Protein AF-A0A1I5LDG3-F1 (afdb_monomer)

pLDDT: mean 76.16, std 20.35, range [31.56, 95.69]

Foldseek 3Di:
DDPPPPPPLDALVNQDLQVLLQDDQVSVQVNQQVLQVPPVCLVCVVVSVVSNVSFKDKDWDPDDDPVVCVVLVVVVWDWDWGDSHPPDITIMTMHTDDLQELVNQDLSCLQSDFLVSVLNRCVNYDLPDDVPDDPVSVVSNVSFKDKDKDKAFPVVCPPPVDPNVVLVVVVWDWHWRDDDRITMIITIHTDPPPPPPPPPPPPPPPDDDPDDDDDDDDDPDPPPPPDDDPVPDDPVPPDPDDDDDDDPDDDPDDDDDDDDDD

Structure (mmCIF, N/CA/C/O backbone):
data_AF-A0A1I5LDG3-F1
#
_entry.id   AF-A0A1I5LDG3-F1
#
loop_
_atom_site.group_PDB
_atom_site.id
_atom_site.type_symbol
_atom_site.label_atom_id
_atom_site.label_alt_id
_atom_site.label_comp_id
_atom_site.label_asym_id
_atom_site.label_entity_id
_atom_site.label_seq_id
_atom_site.pdbx_PDB_ins_code
_atom_site.Cartn_x
_atom_site.Cartn_y
_atom_site.Cartn_z
_atom_site.occupancy
_atom_site.B_iso_or_equiv
_atom_site.auth_seq_id
_atom_site.auth_comp_id
_atom_site.auth_asym_id
_atom_site.auth_atom_id
_atom_site.pdbx_PDB_model_num
ATOM 1 N N . MET A 1 1 ? 8.823 -29.085 -1.530 1.00 31.95 1 MET A N 1
ATOM 2 C CA . MET A 1 1 ? 7.943 -29.051 -0.342 1.00 31.95 1 MET A CA 1
ATOM 3 C C . MET A 1 1 ? 7.498 -27.613 -0.172 1.00 31.95 1 MET A C 1
ATOM 5 O O . MET A 1 1 ? 8.355 -26.745 -0.169 1.00 31.95 1 MET A O 1
ATOM 9 N N . LYS A 1 2 ? 6.189 -27.343 -0.188 1.00 33.53 2 LYS A N 1
ATOM 10 C CA . LYS A 1 2 ? 5.671 -25.989 0.036 1.00 33.53 2 LYS A CA 1
ATOM 11 C C . LYS A 1 2 ? 5.801 -25.708 1.528 1.00 33.53 2 LYS A C 1
ATOM 13 O O . LYS A 1 2 ? 5.098 -26.346 2.306 1.00 33.53 2 LYS A O 1
ATOM 18 N N . GLU A 1 3 ? 6.707 -24.814 1.908 1.00 31.56 3 GLU A N 1
ATOM 19 C CA . GLU A 1 3 ? 6.667 -24.187 3.225 1.00 31.56 3 GLU A CA 1
ATOM 20 C C . GLU A 1 3 ? 5.323 -23.475 3.340 1.00 31.56 3 GLU A C 1
ATOM 22 O O . GLU A 1 3 ? 5.063 -22.448 2.716 1.00 31.56 3 GLU A O 1
ATOM 27 N N . SER A 1 4 ? 4.416 -24.092 4.087 1.00 34.41 4 SER A N 1
ATOM 28 C CA . SER A 1 4 ? 3.285 -23.400 4.666 1.00 34.41 4 SER A CA 1
ATOM 29 C C . SER A 1 4 ? 3.868 -22.377 5.628 1.00 34.41 4 SER A C 1
ATOM 31 O O . SER A 1 4 ? 4.261 -22.736 6.739 1.00 34.41 4 SER A O 1
ATOM 33 N N . THR A 1 5 ? 3.960 -21.124 5.190 1.00 34.47 5 THR A N 1
ATOM 34 C CA . THR A 1 5 ? 4.153 -19.974 6.066 1.00 34.47 5 THR A CA 1
ATOM 35 C C . THR A 1 5 ? 3.122 -20.085 7.178 1.00 34.47 5 THR A C 1
ATOM 37 O O . THR A 1 5 ? 1.920 -19.908 6.970 1.00 34.47 5 THR A O 1
ATOM 40 N N . ALA A 1 6 ? 3.592 -20.496 8.356 1.00 33.19 6 ALA A N 1
ATOM 41 C CA . ALA A 1 6 ? 2.789 -20.539 9.555 1.00 33.19 6 ALA A CA 1
ATOM 42 C C . ALA A 1 6 ? 2.221 -19.135 9.731 1.00 33.19 6 ALA A C 1
ATOM 44 O O . ALA A 1 6 ? 2.971 -18.174 9.903 1.00 33.19 6 ALA A O 1
ATOM 45 N N . LYS A 1 7 ? 0.897 -19.020 9.612 1.00 39.66 7 LYS A N 1
ATOM 46 C CA . LYS A 1 7 ? 0.145 -17.820 9.958 1.00 39.66 7 LYS A CA 1
ATOM 47 C C . LYS A 1 7 ? 0.447 -17.563 11.433 1.00 39.66 7 LYS A C 1
ATOM 49 O O . LYS A 1 7 ? -0.197 -18.146 12.302 1.00 39.66 7 LYS A O 1
ATOM 54 N N . GLN A 1 8 ? 1.490 -16.777 11.701 1.00 42.88 8 GLN A N 1
ATOM 55 C CA . GLN A 1 8 ? 1.763 -16.205 13.008 1.00 42.88 8 GLN A CA 1
ATOM 56 C C . GLN A 1 8 ? 0.432 -15.619 13.458 1.00 42.88 8 GLN A C 1
ATOM 58 O O . GLN A 1 8 ? -0.132 -14.763 12.778 1.00 42.88 8 GLN A O 1
ATOM 63 N N . THR A 1 9 ? -0.140 -16.163 14.524 1.00 43.69 9 THR A N 1
ATOM 64 C CA . THR A 1 9 ? -1.328 -15.601 15.154 1.00 43.69 9 THR A CA 1
ATOM 65 C C . THR A 1 9 ? -0.941 -14.216 15.648 1.00 43.69 9 THR A C 1
ATOM 67 O O . THR A 1 9 ? -0.376 -14.078 16.730 1.00 43.69 9 THR A O 1
ATOM 70 N N . SER A 1 10 ? -1.156 -13.204 14.806 1.00 59.53 10 SER A N 1
ATOM 71 C CA . SER A 1 10 ? -0.820 -11.816 15.084 1.00 59.53 10 SER A CA 1
ATOM 72 C C . SER A 1 10 ? -1.576 -11.392 16.338 1.00 59.53 10 SER A C 1
ATOM 74 O O . SER A 1 10 ? -2.801 -11.316 16.336 1.00 59.53 10 SER A O 1
ATOM 76 N N . SER A 1 11 ? -0.862 -11.171 17.437 1.00 73.75 11 SER A N 1
ATOM 77 C CA . SER A 1 11 ? -1.407 -10.514 18.622 1.00 73.75 11 SER A CA 1
ATOM 78 C C . SER A 1 11 ? -1.340 -9.000 18.418 1.00 73.75 11 SER A C 1
ATOM 80 O O . SER A 1 11 ? -0.481 -8.512 17.681 1.00 73.75 11 SER A O 1
ATOM 82 N N . LEU A 1 12 ? -2.224 -8.231 19.068 1.00 79.62 12 LEU A N 1
ATOM 83 C CA . LEU A 1 12 ? -2.138 -6.762 19.022 1.00 79.62 12 LEU A CA 1
ATOM 84 C C . LEU A 1 12 ? -0.783 -6.257 19.523 1.00 79.62 12 LEU A C 1
ATOM 86 O O . LEU A 1 12 ? -0.260 -5.295 18.978 1.00 79.62 12 LEU A O 1
ATOM 90 N N . LYS A 1 13 ? -0.181 -6.961 20.488 1.00 80.69 13 LYS A N 1
ATOM 91 C CA . LYS A 1 13 ? 1.119 -6.612 21.072 1.00 80.69 13 LYS A CA 1
ATOM 92 C C . LYS A 1 13 ? 2.256 -6.561 20.049 1.00 80.69 13 LYS A C 1
ATOM 94 O O . LYS A 1 13 ? 3.141 -5.727 20.175 1.00 80.69 13 LYS A O 1
ATOM 99 N N . ASN A 1 14 ? 2.200 -7.398 19.013 1.00 82.75 14 ASN A N 1
ATOM 100 C CA . ASN A 1 14 ? 3.222 -7.456 17.965 1.00 82.75 14 ASN A CA 1
ATOM 101 C C . ASN A 1 14 ? 2.866 -6.610 16.731 1.00 82.75 14 ASN A C 1
ATOM 103 O O . ASN A 1 14 ? 3.553 -6.682 15.709 1.00 82.75 14 ASN A O 1
ATOM 107 N N . LEU A 1 15 ? 1.776 -5.839 16.787 1.00 86.94 15 LEU A N 1
ATOM 108 C CA . LEU A 1 15 ? 1.322 -5.046 15.657 1.00 86.94 15 LEU A CA 1
ATOM 109 C C . LEU A 1 15 ? 2.232 -3.831 15.454 1.00 86.94 15 LEU A C 1
ATOM 111 O O . LEU A 1 15 ? 2.393 -3.000 16.342 1.00 86.94 15 LEU A O 1
ATOM 115 N N . THR A 1 16 ? 2.791 -3.704 14.254 1.00 88.69 16 THR A N 1
ATOM 116 C CA . THR A 1 16 ? 3.596 -2.546 13.845 1.00 88.69 16 THR A CA 1
ATOM 117 C C . THR A 1 16 ? 2.914 -1.797 12.706 1.00 88.69 16 THR A C 1
ATOM 119 O O . THR A 1 16 ? 2.064 -2.354 12.007 1.00 88.69 16 THR A O 1
ATOM 122 N N . LYS A 1 17 ? 3.311 -0.538 12.477 1.00 87.50 17 LYS A N 1
ATOM 123 C CA . LYS A 1 17 ? 2.773 0.284 11.379 1.00 87.50 17 LYS A CA 1
ATOM 124 C C . LYS A 1 17 ? 3.029 -0.289 9.980 1.00 87.50 17 LYS A C 1
ATOM 126 O O . LYS A 1 17 ? 2.264 0.004 9.074 1.00 87.50 17 LYS A O 1
ATOM 131 N N . SER A 1 18 ? 4.069 -1.111 9.822 1.00 87.81 18 SER A N 1
ATOM 132 C CA . SER A 1 18 ? 4.328 -1.869 8.590 1.00 87.81 18 SER A CA 1
ATOM 133 C C . SER A 1 18 ? 3.478 -3.143 8.567 1.00 87.81 18 SER A C 1
ATOM 135 O O . SER A 1 18 ? 2.645 -3.324 7.689 1.00 87.81 18 SER A O 1
ATOM 137 N N . GLY A 1 19 ? 3.581 -3.980 9.608 1.00 87.75 19 GLY A N 1
ATOM 138 C CA . GLY A 1 19 ? 2.930 -5.296 9.641 1.00 87.75 19 GLY A CA 1
ATOM 139 C C . GLY A 1 19 ? 1.399 -5.259 9.588 1.00 87.75 19 GLY A C 1
ATOM 140 O O . GLY A 1 19 ? 0.774 -6.223 9.156 1.00 87.75 19 GLY A O 1
ATOM 141 N N . VAL A 1 20 ? 0.771 -4.144 9.969 1.00 91.56 20 VAL A N 1
ATOM 142 C CA . VAL A 1 20 ? -0.678 -3.948 9.811 1.00 91.56 20 VAL A CA 1
ATOM 143 C C . VAL A 1 20 ? -1.129 -4.038 8.345 1.00 91.56 20 VAL A C 1
ATOM 145 O O . VAL A 1 20 ? -2.251 -4.472 8.078 1.00 91.56 20 VAL A O 1
ATOM 148 N N . TRP A 1 21 ? -0.263 -3.707 7.381 1.00 91.62 21 TRP A N 1
ATOM 149 C CA . TRP A 1 21 ? -0.575 -3.787 5.954 1.00 91.62 21 TRP A CA 1
ATOM 150 C C . TRP A 1 21 ? -0.667 -5.223 5.425 1.00 91.62 21 TRP A C 1
ATOM 152 O O . TRP A 1 21 ? -1.268 -5.410 4.371 1.00 91.62 21 TRP A O 1
ATOM 162 N N . ASP A 1 22 ? -0.211 -6.242 6.158 1.00 89.31 22 ASP A N 1
ATOM 163 C CA . ASP A 1 22 ? -0.401 -7.660 5.792 1.00 89.31 22 ASP A CA 1
ATOM 164 C C . ASP A 1 22 ? -1.688 -8.269 6.360 1.00 89.31 22 ASP A C 1
ATOM 166 O O . ASP A 1 22 ? -2.110 -9.362 5.973 1.00 89.31 22 ASP A O 1
ATOM 170 N N . ILE A 1 23 ? -2.348 -7.559 7.272 1.00 91.56 23 ILE A N 1
ATOM 171 C CA . ILE A 1 23 ? -3.517 -8.066 7.986 1.00 91.56 23 ILE A CA 1
ATOM 172 C C . ILE A 1 23 ? -4.774 -7.926 7.115 1.00 91.56 23 ILE A C 1
ATOM 174 O O . ILE A 1 23 ? -4.861 -7.091 6.203 1.00 91.56 23 ILE A O 1
ATOM 178 N N . GLN A 1 24 ? -5.758 -8.787 7.383 1.00 90.94 24 GLN A N 1
ATOM 179 C CA . GLN A 1 24 ? -7.098 -8.736 6.797 1.00 90.94 24 GLN A CA 1
ATOM 180 C C . GLN A 1 24 ? -8.116 -8.175 7.796 1.00 90.94 24 GLN A C 1
ATOM 182 O O . GLN A 1 24 ? -7.978 -8.345 9.006 1.00 90.94 24 GLN A O 1
ATOM 187 N N . GLU A 1 25 ? -9.208 -7.591 7.300 1.00 89.75 25 GLU A N 1
ATOM 188 C CA . GLU A 1 25 ? -10.258 -6.978 8.126 1.00 89.75 25 GLU A CA 1
ATOM 189 C C . GLU A 1 25 ? -10.812 -7.945 9.181 1.00 89.75 25 GLU A C 1
ATOM 191 O O . GLU A 1 25 ? -11.015 -7.573 10.333 1.00 89.75 25 GLU A O 1
ATOM 196 N N . ASN A 1 26 ? -11.012 -9.212 8.808 1.00 90.19 26 ASN A N 1
ATOM 197 C CA . ASN A 1 26 ? -11.518 -10.243 9.718 1.00 90.19 26 ASN A CA 1
ATOM 198 C C . ASN A 1 26 ? -10.558 -10.536 10.880 1.00 90.19 26 ASN A C 1
ATOM 200 O O . ASN A 1 26 ? -11.006 -10.845 11.985 1.00 90.19 26 ASN A O 1
ATOM 204 N N . ASP A 1 27 ? -9.251 -10.458 10.632 1.00 89.69 27 ASP A N 1
ATOM 205 C CA . ASP A 1 27 ? -8.240 -10.729 11.648 1.00 89.69 27 ASP A CA 1
ATOM 206 C C . ASP A 1 27 ? -8.145 -9.561 12.640 1.00 89.69 27 ASP A C 1
ATOM 208 O O . ASP A 1 27 ? -8.001 -9.811 13.832 1.00 89.69 27 ASP A O 1
ATOM 212 N N . ILE A 1 28 ? -8.410 -8.317 12.216 1.00 90.25 28 ILE A N 1
ATOM 213 C CA . ILE A 1 28 ? -8.529 -7.160 13.126 1.00 90.25 28 ILE A CA 1
ATOM 214 C C . ILE A 1 28 ? -9.631 -7.377 14.168 1.00 90.25 28 ILE A C 1
ATOM 216 O O . ILE A 1 28 ? -9.398 -7.176 15.360 1.00 90.25 28 ILE A O 1
ATOM 220 N N . PHE A 1 29 ? -10.817 -7.836 13.753 1.00 89.94 29 PHE A N 1
ATOM 221 C CA . PHE A 1 29 ? -11.905 -8.124 14.698 1.00 89.94 29 PHE A CA 1
ATOM 222 C C . PHE A 1 29 ? -11.508 -9.198 15.716 1.00 89.94 29 PHE A C 1
ATOM 224 O O . PHE A 1 29 ? -11.837 -9.087 16.897 1.00 89.94 29 PHE A O 1
ATOM 231 N N . ARG A 1 30 ? -10.790 -10.241 15.281 1.00 88.69 30 ARG A N 1
ATOM 232 C CA . ARG A 1 30 ? -10.293 -11.293 16.182 1.00 88.69 30 ARG A CA 1
ATOM 233 C C . ARG A 1 30 ? -9.256 -10.745 17.153 1.00 88.69 30 ARG A C 1
ATOM 235 O O . ARG A 1 30 ? -9.357 -11.007 18.347 1.00 88.69 30 ARG A O 1
ATOM 242 N N . MET A 1 31 ? -8.308 -9.963 16.647 1.00 88.50 31 MET A N 1
ATOM 243 C CA . MET A 1 31 ? -7.233 -9.350 17.420 1.00 88.50 31 MET A CA 1
ATOM 244 C C . MET A 1 31 ? -7.785 -8.438 18.515 1.00 88.50 31 MET A C 1
ATOM 246 O O . MET A 1 31 ? -7.453 -8.637 19.681 1.00 88.50 31 MET A O 1
ATOM 250 N N . LEU A 1 32 ? -8.701 -7.527 18.177 1.00 86.94 32 LEU A N 1
ATOM 251 C CA . LEU A 1 32 ? -9.345 -6.627 19.142 1.00 86.94 32 LEU A CA 1
ATOM 252 C C . LEU A 1 32 ? -10.154 -7.386 20.199 1.00 86.94 32 LEU A C 1
ATOM 254 O O . LEU A 1 32 ? -9.979 -7.146 21.389 1.00 86.94 32 LEU A O 1
ATOM 258 N N . ASN A 1 33 ? -10.957 -8.372 19.791 1.00 85.62 33 ASN A N 1
ATOM 259 C CA . ASN A 1 33 ? -11.745 -9.178 20.731 1.00 85.62 33 ASN A CA 1
ATOM 260 C C . ASN A 1 33 ? -10.887 -10.091 21.624 1.00 85.62 33 ASN A C 1
ATOM 262 O O . ASN A 1 33 ? -11.292 -10.431 22.733 1.00 85.62 33 ASN A O 1
ATOM 266 N N . SER A 1 34 ? -9.718 -10.528 21.150 1.00 84.19 34 SER A N 1
ATOM 267 C CA . SER A 1 34 ? -8.763 -11.271 21.981 1.00 84.19 34 SER A CA 1
ATOM 268 C C . SER A 1 34 ? -8.014 -10.354 22.948 1.00 84.19 34 SER A C 1
ATOM 270 O O . SER A 1 34 ? -7.842 -10.708 24.112 1.00 84.19 34 SER A O 1
ATOM 272 N N . GLY A 1 35 ? -7.637 -9.157 22.488 1.00 81.12 35 GLY A N 1
ATOM 273 C CA . GLY A 1 35 ? -6.936 -8.151 23.278 1.00 81.12 35 GLY A CA 1
ATOM 274 C C . GLY A 1 35 ? -7.784 -7.564 24.395 1.00 81.12 35 GLY A C 1
ATOM 275 O O . GLY A 1 35 ? -7.255 -7.245 25.449 1.00 81.12 35 GLY A O 1
ATOM 276 N N . SER A 1 36 ? -9.108 -7.519 24.234 1.00 77.75 36 SER A N 1
ATOM 277 C CA . SER A 1 36 ? -10.024 -7.023 25.268 1.00 77.75 36 SER A CA 1
ATOM 278 C C . SER A 1 36 ? -10.040 -7.862 26.555 1.00 77.75 36 SER A C 1
ATOM 280 O O . SER A 1 36 ? -10.748 -7.514 27.494 1.00 77.75 36 SER A O 1
ATOM 282 N N . LYS A 1 37 ? -9.339 -9.000 26.607 1.00 80.50 37 LYS A N 1
ATOM 283 C CA . LYS A 1 37 ? -9.171 -9.823 27.818 1.00 80.50 37 LYS A CA 1
ATOM 284 C C . LYS A 1 37 ? -7.841 -9.572 28.532 1.00 80.50 37 LYS A C 1
ATOM 286 O O . LYS A 1 37 ? -7.663 -10.048 29.646 1.00 80.50 37 LYS A O 1
ATOM 291 N N . ASP A 1 38 ? -6.925 -8.851 27.895 1.00 82.12 38 ASP A N 1
ATOM 292 C CA . ASP A 1 38 ? -5.575 -8.584 28.380 1.00 82.12 38 ASP A CA 1
ATOM 293 C C . ASP A 1 38 ? -5.495 -7.144 28.906 1.00 82.12 38 ASP A C 1
ATOM 295 O O . ASP A 1 38 ? -5.794 -6.196 28.180 1.00 82.12 38 ASP A O 1
ATOM 299 N N . ALA A 1 39 ? -5.124 -6.976 30.178 1.00 81.62 39 ALA A N 1
ATOM 300 C CA . ALA A 1 39 ? -5.089 -5.668 30.833 1.00 81.62 39 ALA A CA 1
ATOM 301 C C . ALA A 1 39 ? -4.096 -4.699 30.165 1.00 81.62 39 ALA A C 1
ATOM 303 O O . ALA A 1 39 ? -4.427 -3.538 29.945 1.00 81.62 39 ALA A O 1
ATOM 304 N N . GLU A 1 40 ? -2.931 -5.192 29.736 1.00 81.50 40 GLU A N 1
ATOM 305 C CA . GLU A 1 40 ? -1.899 -4.372 29.090 1.00 81.50 40 GLU A CA 1
ATOM 306 C C . GLU A 1 40 ? -2.366 -3.847 27.723 1.00 81.50 40 GLU A C 1
ATOM 308 O O . GLU A 1 40 ? -2.050 -2.727 27.312 1.00 81.50 40 GLU A O 1
ATOM 313 N N . VAL A 1 41 ? -3.156 -4.656 27.010 1.00 81.44 41 VAL A N 1
ATOM 314 C CA . VAL A 1 41 ? -3.732 -4.266 25.719 1.00 81.44 41 VAL A CA 1
ATOM 315 C C . VAL A 1 41 ? -4.866 -3.263 25.902 1.00 81.44 41 VAL A C 1
ATOM 317 O O . VAL A 1 41 ? -4.985 -2.355 25.081 1.00 81.44 41 VAL A O 1
ATOM 320 N N . LYS A 1 42 ? -5.679 -3.394 26.960 1.00 81.06 42 LYS A N 1
ATOM 321 C CA . LYS A 1 42 ? -6.737 -2.423 27.289 1.00 81.06 42 LYS A CA 1
ATOM 322 C C . LYS A 1 42 ? -6.153 -1.035 27.547 1.00 81.06 42 LYS A C 1
ATOM 324 O O . LYS A 1 42 ? -6.606 -0.069 26.933 1.00 81.06 42 LYS A O 1
ATOM 329 N N . ASP A 1 43 ? -5.108 -0.952 28.368 1.00 83.38 43 ASP A N 1
ATOM 330 C CA . ASP A 1 43 ? -4.466 0.322 28.717 1.00 83.38 43 ASP A CA 1
ATOM 331 C C . ASP A 1 43 ? -3.867 1.021 27.483 1.00 83.38 43 ASP A C 1
ATOM 333 O O . ASP A 1 43 ? -3.922 2.245 27.356 1.00 83.38 43 ASP A O 1
ATOM 337 N N . ASN A 1 44 ? -3.388 0.237 26.509 1.00 86.31 44 ASN A N 1
ATOM 338 C CA . ASN A 1 44 ? -2.784 0.724 25.266 1.00 86.31 44 ASN A CA 1
ATOM 339 C C . ASN A 1 44 ? -3.709 0.647 24.038 1.00 86.31 44 ASN A C 1
ATOM 341 O O . ASN A 1 44 ? -3.260 0.824 22.902 1.00 86.31 44 ASN A O 1
ATOM 345 N N . LEU A 1 45 ? -5.012 0.418 24.222 1.00 84.31 45 LEU A N 1
ATOM 346 C CA . LEU A 1 45 ? -5.929 0.134 23.114 1.00 84.31 45 LEU A CA 1
ATOM 347 C C . LEU A 1 45 ? -5.967 1.263 22.079 1.00 84.31 45 LEU A C 1
ATOM 349 O O . LEU A 1 45 ? -6.007 1.004 20.878 1.00 84.31 45 LEU A O 1
ATOM 353 N N . ARG A 1 46 ? -5.898 2.521 22.533 1.00 86.31 46 ARG A N 1
ATOM 354 C CA . ARG A 1 46 ? -5.858 3.695 21.644 1.00 86.31 46 ARG A CA 1
ATOM 355 C C . ARG A 1 46 ? -4.667 3.644 20.691 1.00 86.31 46 ARG A C 1
ATOM 357 O O . ARG A 1 46 ? -4.853 3.843 19.497 1.00 86.31 46 ARG A O 1
ATOM 364 N N . HIS A 1 47 ? -3.488 3.297 21.203 1.00 89.62 47 HIS A N 1
ATOM 365 C CA . HIS A 1 47 ? -2.271 3.184 20.407 1.00 89.62 47 HIS A CA 1
ATOM 366 C C . HIS A 1 47 ? -2.406 2.111 19.319 1.00 89.62 47 HIS A C 1
ATOM 368 O O . HIS A 1 47 ? -2.128 2.371 18.148 1.00 89.62 47 HIS A O 1
ATOM 374 N N . TYR A 1 48 ? -2.907 0.925 19.674 1.00 89.38 48 TYR A N 1
ATOM 375 C CA . TYR A 1 48 ? -3.120 -0.143 18.696 1.00 89.38 48 TYR A CA 1
ATOM 376 C C . TYR A 1 48 ? -4.175 0.222 17.653 1.00 89.38 48 TYR A C 1
ATOM 378 O O . TYR A 1 48 ? -3.997 -0.069 16.471 1.00 89.38 48 TYR A O 1
ATOM 386 N N . VAL A 1 49 ? -5.256 0.895 18.055 1.00 89.88 49 VAL A N 1
ATOM 387 C CA . VAL A 1 49 ? -6.270 1.389 17.115 1.00 89.88 49 VAL A CA 1
ATOM 388 C C . VAL A 1 49 ? -5.673 2.439 16.174 1.00 89.88 49 VAL A C 1
ATOM 390 O O . VAL A 1 49 ? -5.993 2.423 14.988 1.00 89.88 49 VAL A O 1
ATOM 393 N N . ASP A 1 50 ? -4.779 3.306 16.645 1.00 91.12 50 ASP A N 1
ATOM 394 C CA . ASP A 1 50 ? -4.098 4.287 15.795 1.00 91.12 50 ASP A CA 1
ATOM 395 C C . ASP A 1 50 ? -3.147 3.630 14.788 1.00 91.12 50 ASP A C 1
ATOM 397 O O . ASP A 1 50 ? -3.101 4.050 13.630 1.00 91.12 50 ASP A O 1
ATOM 401 N N . ILE A 1 51 ? -2.467 2.545 15.174 1.00 91.62 51 ILE A N 1
ATOM 402 C CA . ILE A 1 51 ? -1.714 1.714 14.225 1.00 91.62 51 ILE A CA 1
ATOM 403 C C . ILE A 1 51 ? -2.661 1.097 13.191 1.00 91.62 51 ILE A C 1
ATOM 405 O O . ILE A 1 51 ? -2.388 1.164 11.998 1.00 91.62 51 ILE A O 1
ATOM 409 N N . ILE A 1 52 ? -3.806 0.549 13.608 1.00 92.06 52 ILE A N 1
ATOM 410 C CA . ILE A 1 52 ? -4.796 -0.002 12.670 1.00 92.06 52 ILE A CA 1
ATOM 411 C C . ILE A 1 52 ? -5.294 1.081 11.701 1.00 92.06 52 ILE A C 1
ATOM 413 O O . ILE A 1 52 ? -5.437 0.822 10.506 1.00 92.06 52 ILE A O 1
ATOM 417 N N . ARG A 1 53 ? -5.497 2.313 12.178 1.00 92.88 53 ARG A N 1
ATOM 418 C CA . ARG A 1 53 ? -5.940 3.451 11.358 1.00 92.88 53 ARG A CA 1
ATOM 419 C C . ARG A 1 53 ? -4.936 3.883 10.287 1.00 92.88 53 ARG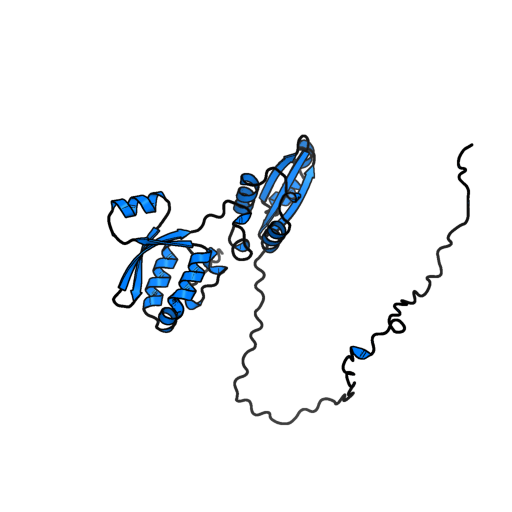 A C 1
ATOM 421 O O . ARG A 1 53 ? -5.348 4.579 9.357 1.00 92.88 53 ARG A O 1
ATOM 428 N 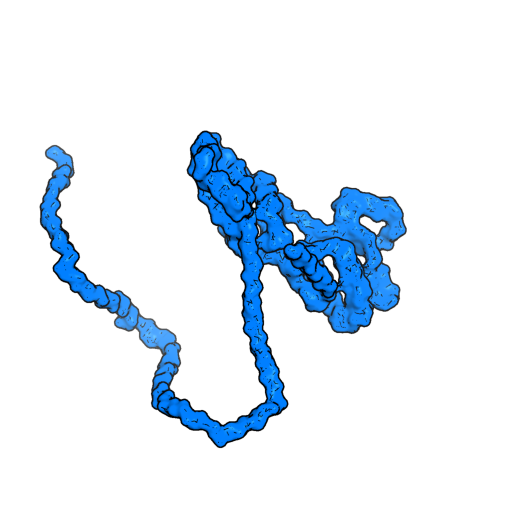N . SER A 1 54 ? -3.660 3.494 10.370 1.00 91.56 54 SER A N 1
ATOM 429 C CA . SER A 1 54 ? -2.697 3.804 9.304 1.00 91.56 54 SER A CA 1
ATOM 430 C C . SER A 1 54 ? -3.049 3.069 8.003 1.00 91.56 54 SER A C 1
ATOM 432 O O . SER A 1 54 ? -3.016 3.677 6.932 1.00 91.56 54 SER A O 1
ATOM 434 N N . ALA A 1 55 ? -3.494 1.811 8.105 1.00 92.81 55 ALA A N 1
ATOM 435 C CA . ALA A 1 55 ? -3.834 0.951 6.968 1.00 92.81 55 ALA A CA 1
ATOM 436 C C . ALA A 1 55 ? -5.341 0.726 6.762 1.00 92.81 55 ALA A C 1
ATOM 438 O O . ALA A 1 55 ? -5.755 0.299 5.683 1.00 92.81 55 ALA A O 1
ATOM 439 N N . PHE A 1 56 ? -6.184 1.013 7.757 1.00 94.69 56 PHE A N 1
ATOM 440 C CA . PHE A 1 56 ? -7.624 0.754 7.706 1.00 94.69 56 PHE A CA 1
ATOM 441 C C . PHE A 1 56 ? -8.450 2.001 8.012 1.00 94.69 56 PHE A C 1
ATOM 443 O O . PHE A 1 56 ? -8.097 2.848 8.830 1.00 94.69 56 PHE A O 1
ATOM 450 N N . THR A 1 57 ? -9.604 2.098 7.366 1.00 94.06 57 THR A N 1
ATOM 451 C CA . THR A 1 57 ? -10.669 3.021 7.749 1.00 94.06 57 THR A CA 1
ATOM 452 C C . THR A 1 57 ? -11.585 2.304 8.733 1.00 94.06 57 THR A C 1
ATOM 454 O O . THR A 1 57 ? -12.077 1.216 8.432 1.00 94.06 57 THR A O 1
ATOM 457 N N . ILE A 1 58 ? -11.792 2.911 9.902 1.00 93.62 58 ILE A N 1
ATOM 458 C CA . ILE A 1 58 ? -12.658 2.399 10.968 1.00 93.62 58 ILE A CA 1
ATOM 459 C C . ILE A 1 58 ? -13.786 3.404 11.181 1.00 93.62 58 ILE A C 1
ATOM 461 O O . ILE A 1 58 ? -13.519 4.577 11.443 1.00 93.62 58 ILE A O 1
ATOM 465 N N . GLU A 1 59 ? -15.026 2.936 11.105 1.00 91.50 59 GLU A N 1
ATOM 466 C CA . GLU A 1 59 ? -16.225 3.718 11.403 1.00 91.50 59 GLU A CA 1
ATOM 467 C C . GLU A 1 59 ? -17.070 3.018 12.466 1.00 91.50 59 GLU A C 1
ATOM 469 O O . GLU A 1 59 ? -17.307 1.813 12.400 1.00 91.50 59 GLU A O 1
ATOM 474 N N . GLU A 1 60 ? -17.538 3.781 13.450 1.00 90.62 60 GLU A N 1
ATOM 475 C CA . GLU A 1 60 ? -18.435 3.285 14.489 1.00 90.62 60 GLU A CA 1
ATOM 476 C C . GLU A 1 60 ? -19.897 3.429 14.057 1.00 90.62 60 GLU A C 1
ATOM 478 O O . GLU A 1 60 ? -20.356 4.513 13.690 1.00 90.62 60 GLU A O 1
ATOM 483 N N . LEU A 1 61 ? -20.643 2.327 14.123 1.00 88.69 61 LEU A N 1
ATOM 484 C CA . LEU A 1 61 ? -22.057 2.272 13.787 1.00 88.69 61 LEU A CA 1
ATOM 485 C C . LEU A 1 61 ? -22.900 2.353 15.059 1.00 88.69 61 LEU A C 1
ATOM 487 O O . LEU A 1 61 ? -22.794 1.509 15.946 1.00 88.69 61 LEU A O 1
ATOM 491 N N . LYS A 1 62 ? -23.787 3.349 15.113 1.00 85.50 62 LYS A N 1
ATOM 492 C CA . LYS A 1 62 ? -24.711 3.553 16.241 1.00 85.50 62 LYS A CA 1
ATOM 493 C C . LYS A 1 62 ? -25.890 2.580 16.239 1.00 85.50 62 LYS A C 1
ATOM 495 O O . LYS A 1 62 ? -26.446 2.290 17.291 1.00 85.50 62 LYS A O 1
ATOM 500 N N . GLU A 1 63 ? -26.276 2.092 15.061 1.00 84.69 63 GLU A N 1
ATOM 501 C CA . GLU A 1 63 ? -27.432 1.219 14.877 1.00 84.69 63 GLU A CA 1
ATOM 502 C C . GLU A 1 63 ? -27.052 -0.047 14.118 1.00 84.69 63 GLU A C 1
ATOM 504 O O . GLU A 1 63 ? -26.440 -0.002 13.047 1.00 84.69 63 GLU A O 1
ATOM 509 N N . ASP A 1 64 ? -27.483 -1.185 14.654 1.00 85.69 64 ASP A N 1
ATOM 510 C CA . ASP A 1 64 ? -27.326 -2.482 14.016 1.00 85.69 64 ASP A CA 1
ATOM 511 C C . ASP A 1 64 ? -28.569 -2.842 13.189 1.00 85.69 64 ASP A C 1
ATOM 513 O O . ASP A 1 64 ? -29.398 -3.656 13.599 1.00 85.69 64 ASP A O 1
ATOM 517 N N . THR A 1 65 ? -28.733 -2.207 12.023 1.00 89.12 65 THR A N 1
ATOM 518 C CA . THR A 1 65 ? -29.810 -2.565 11.088 1.00 89.12 65 THR A CA 1
ATOM 519 C C . THR A 1 65 ? -29.274 -3.283 9.845 1.00 89.12 65 THR A C 1
ATOM 521 O O . THR A 1 65 ? -28.222 -2.916 9.306 1.00 89.12 65 THR A O 1
ATOM 524 N N . PRO A 1 66 ? -30.014 -4.270 9.295 1.00 87.94 66 PRO A N 1
ATOM 525 C CA . PRO A 1 66 ? -29.613 -4.959 8.066 1.00 87.94 66 PRO A CA 1
ATOM 526 C C . PRO A 1 66 ? -29.427 -4.022 6.865 1.00 87.94 66 PRO A C 1
ATOM 528 O O . PRO A 1 66 ? -28.645 -4.322 5.965 1.00 87.94 66 PRO A O 1
ATOM 531 N N . ALA A 1 67 ? -30.144 -2.894 6.831 1.00 89.06 67 ALA A N 1
ATOM 532 C CA . ALA A 1 67 ? -30.015 -1.890 5.779 1.00 89.06 67 ALA A CA 1
ATOM 533 C C . ALA A 1 67 ? -28.657 -1.172 5.841 1.00 89.06 67 ALA A C 1
ATOM 535 O O . ALA A 1 67 ? -27.976 -1.078 4.818 1.00 89.06 67 ALA A O 1
ATOM 536 N N . ILE A 1 68 ? -28.237 -0.739 7.037 1.00 88.69 68 ILE A N 1
ATOM 537 C CA . ILE A 1 68 ? -26.934 -0.095 7.256 1.00 88.69 68 ILE A CA 1
ATOM 538 C C . ILE A 1 68 ? -25.810 -1.082 6.941 1.00 88.69 68 ILE A C 1
ATOM 540 O O . ILE A 1 68 ? -24.933 -0.761 6.139 1.00 88.69 68 ILE A O 1
ATOM 544 N N . ARG A 1 69 ? -2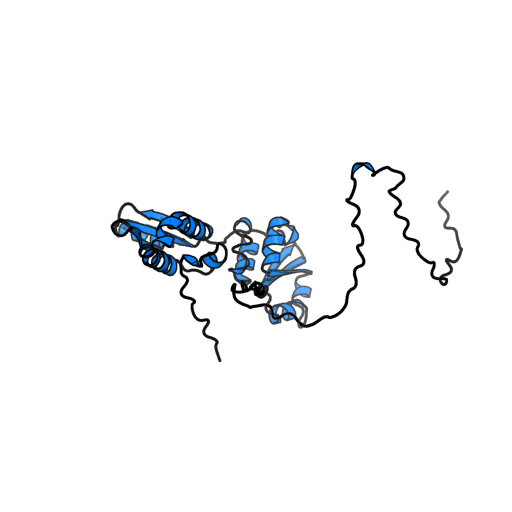5.880 -2.316 7.464 1.00 89.25 69 ARG A N 1
ATOM 545 C CA . ARG A 1 69 ? -24.885 -3.362 7.164 1.00 89.25 69 ARG A CA 1
ATOM 546 C C . ARG A 1 69 ? -24.701 -3.570 5.664 1.00 89.25 69 ARG A C 1
ATOM 548 O O . ARG A 1 69 ? -23.581 -3.486 5.172 1.00 89.25 69 ARG A O 1
ATOM 555 N N . LYS A 1 70 ? -25.799 -3.744 4.919 1.00 91.19 70 LYS A N 1
ATOM 556 C CA . LYS A 1 70 ? -25.751 -3.914 3.457 1.00 91.19 70 LYS A CA 1
ATOM 557 C C . LYS A 1 70 ? -25.171 -2.697 2.735 1.00 91.19 70 LYS A C 1
ATOM 559 O O . LYS A 1 70 ? -24.541 -2.865 1.695 1.00 91.19 70 LYS A O 1
ATOM 564 N N . SER A 1 71 ? -25.397 -1.483 3.238 1.00 91.94 71 SER A N 1
ATOM 565 C CA . SER A 1 71 ? -24.813 -0.266 2.660 1.00 91.94 71 SER A CA 1
ATOM 566 C C . SER A 1 71 ? -23.289 -0.260 2.803 1.00 91.94 71 SER A C 1
ATOM 568 O O . SER A 1 71 ? -22.578 -0.076 1.816 1.00 91.94 71 SER A O 1
ATOM 570 N N . TYR A 1 72 ? -22.791 -0.542 4.006 1.00 91.69 72 TYR A N 1
ATOM 571 C CA . TYR A 1 72 ? -21.359 -0.616 4.299 1.00 91.69 72 TYR A CA 1
ATOM 572 C C . TYR A 1 72 ? -20.670 -1.771 3.558 1.00 91.69 72 TYR A C 1
ATOM 574 O O . TYR A 1 72 ? -19.605 -1.587 2.969 1.00 91.69 72 TYR A O 1
ATOM 582 N N . GLU A 1 73 ? -21.310 -2.938 3.481 1.00 89.62 73 GLU A N 1
ATOM 583 C CA . GLU A 1 73 ? -20.802 -4.085 2.717 1.00 89.62 73 GLU A CA 1
ATOM 584 C C . GLU A 1 73 ? -20.680 -3.783 1.217 1.00 89.62 73 GLU A C 1
ATOM 586 O O . GLU A 1 73 ? -19.683 -4.154 0.598 1.00 89.62 73 GLU A O 1
ATOM 591 N N . LYS A 1 74 ? -21.638 -3.050 0.626 1.00 92.00 74 LYS A N 1
ATOM 592 C CA . LYS A 1 74 ? -21.550 -2.591 -0.775 1.00 92.00 74 LYS A CA 1
ATOM 593 C C . LYS A 1 74 ? -20.374 -1.647 -1.017 1.00 92.00 74 LYS A C 1
ATOM 595 O O . LYS A 1 74 ? -19.825 -1.628 -2.113 1.00 92.00 74 LYS A O 1
ATOM 600 N N . GLN A 1 75 ? -19.989 -0.873 -0.008 1.00 89.12 75 GLN A N 1
ATOM 601 C CA . GLN A 1 75 ? -18.822 0.008 -0.048 1.00 89.12 75 GLN A CA 1
ATOM 602 C C . GLN A 1 75 ? -17.507 -0.733 0.258 1.00 89.12 75 GLN A C 1
ATOM 604 O O . GLN A 1 75 ? -16.445 -0.112 0.265 1.00 89.12 75 GLN A O 1
ATOM 609 N N . GLY A 1 76 ? -17.559 -2.048 0.496 1.00 89.25 76 GLY A N 1
ATOM 610 C CA . GLY A 1 76 ? -16.394 -2.888 0.764 1.00 89.25 76 GLY A CA 1
ATOM 611 C C . GLY A 1 76 ? -15.972 -2.946 2.232 1.00 89.25 76 GLY A C 1
ATOM 612 O O . GLY A 1 76 ? -14.890 -3.449 2.517 1.00 89.25 76 GLY A O 1
ATOM 613 N N . TYR A 1 77 ? -16.790 -2.449 3.163 1.00 93.50 77 TYR A N 1
ATOM 614 C CA . TYR A 1 77 ? -16.525 -2.591 4.594 1.00 93.50 77 TYR A CA 1
ATOM 615 C C . TYR A 1 77 ? -16.944 -3.971 5.100 1.00 93.50 77 TYR A C 1
ATOM 617 O O . TYR A 1 77 ? -17.916 -4.575 4.639 1.00 93.50 77 TYR A O 1
ATOM 625 N N . LYS A 1 78 ? -16.229 -4.449 6.113 1.00 93.06 78 LYS A N 1
ATOM 626 C CA . LYS A 1 78 ? -16.649 -5.554 6.968 1.00 93.06 78 LYS A CA 1
ATOM 627 C C . LYS A 1 78 ? -17.211 -4.983 8.256 1.00 93.06 78 LYS A C 1
ATOM 629 O O . LYS A 1 78 ? -16.571 -4.149 8.884 1.00 93.06 78 LYS A O 1
ATOM 634 N N . VAL A 1 79 ? -18.405 -5.425 8.632 1.00 92.31 79 VAL A N 1
ATOM 635 C CA . VAL A 1 79 ? -19.091 -4.962 9.839 1.00 92.31 79 VAL A CA 1
ATOM 636 C C . VAL A 1 79 ? -19.037 -6.055 10.899 1.00 92.31 79 VAL A C 1
ATOM 638 O O . VAL A 1 79 ? -19.424 -7.195 10.637 1.00 92.31 79 VAL A O 1
ATOM 641 N N . GLY A 1 80 ? -18.580 -5.712 12.099 1.00 88.19 80 GLY A N 1
ATOM 642 C CA . GLY A 1 80 ? -18.410 -6.659 13.192 1.00 88.19 80 GLY A CA 1
ATOM 643 C C . GLY A 1 80 ? -18.436 -5.986 14.557 1.00 88.19 80 GLY A C 1
ATOM 644 O O . GLY A 1 80 ? -18.155 -4.797 14.692 1.00 88.19 80 GLY A O 1
ATOM 645 N N . PHE A 1 81 ? -18.795 -6.760 15.577 1.00 87.88 81 PHE A N 1
ATOM 646 C CA . PHE A 1 81 ? -18.732 -6.294 16.956 1.00 87.88 81 PHE A CA 1
ATOM 647 C C . PHE A 1 81 ? -17.304 -6.394 17.488 1.00 87.88 81 PHE A C 1
ATOM 649 O O . PHE A 1 81 ? -16.644 -7.429 17.340 1.00 87.88 81 PHE A O 1
ATOM 656 N N . VAL A 1 82 ? -16.871 -5.324 18.145 1.00 86.88 82 VAL A N 1
ATOM 657 C CA . VAL A 1 82 ? -15.611 -5.230 18.871 1.00 86.88 82 VAL A CA 1
ATOM 658 C C . VAL A 1 82 ? -15.915 -4.993 20.343 1.00 86.88 82 VAL A C 1
ATOM 660 O O . VAL A 1 82 ? -16.708 -4.121 20.700 1.00 86.88 82 VAL A O 1
ATOM 663 N N . THR A 1 83 ? -15.302 -5.789 21.207 1.00 82.75 83 THR A N 1
ATOM 664 C CA . THR A 1 83 ? -15.331 -5.596 22.655 1.00 82.75 83 THR A CA 1
ATOM 665 C C . THR A 1 83 ? -14.220 -4.620 23.033 1.00 82.75 83 THR A C 1
ATOM 667 O O . THR A 1 83 ? -13.049 -4.952 22.897 1.00 82.75 83 THR A O 1
ATOM 670 N N . LEU A 1 84 ? -14.585 -3.409 23.463 1.00 72.88 84 LEU A N 1
ATOM 671 C CA . LEU A 1 84 ? -13.622 -2.437 24.000 1.00 72.88 84 LEU A CA 1
ATOM 672 C C . LEU A 1 84 ? -13.319 -2.755 25.470 1.00 72.88 84 LEU A C 1
ATOM 674 O O . LEU A 1 84 ? -12.160 -2.781 25.858 1.00 72.88 84 LEU A O 1
ATOM 678 N N . ASP A 1 85 ? -14.362 -3.105 26.229 1.00 67.00 85 ASP A N 1
ATOM 679 C CA . ASP A 1 85 ? -14.310 -3.488 27.643 1.00 67.00 85 ASP A CA 1
ATOM 680 C C . ASP A 1 85 ? -15.242 -4.675 27.915 1.00 67.00 85 ASP A C 1
ATOM 682 O O . ASP A 1 85 ? -16.123 -4.974 27.110 1.00 67.00 85 ASP A O 1
ATOM 686 N N . GLU A 1 86 ? -15.107 -5.329 29.074 1.00 66.94 86 GLU A N 1
ATOM 687 C CA . GLU A 1 86 ? -15.893 -6.519 29.463 1.00 66.94 86 GLU A CA 1
ATOM 688 C C . GLU A 1 86 ? -17.418 -6.345 29.339 1.00 66.94 86 GLU A C 1
ATOM 690 O O . GLU A 1 86 ? -18.128 -7.324 29.100 1.00 66.94 86 GLU A O 1
ATOM 695 N N . SER A 1 87 ? -17.922 -5.112 29.428 1.00 67.06 87 SER A N 1
ATOM 696 C CA . SER A 1 87 ? -19.340 -4.768 29.277 1.00 67.06 8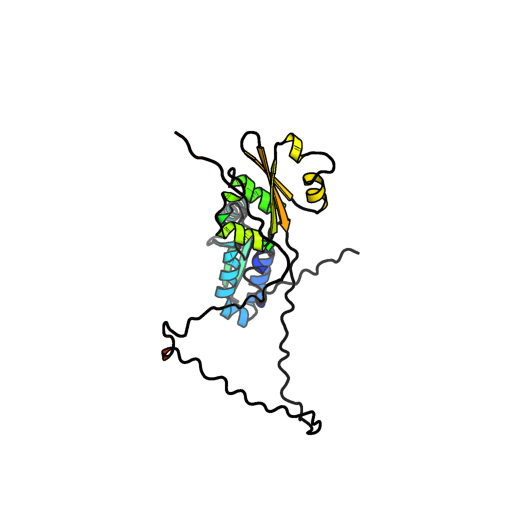7 SER A CA 1
ATOM 697 C C . SER A 1 87 ? -19.679 -3.992 27.996 1.00 67.06 87 SER A C 1
ATOM 699 O O . SER A 1 87 ? -20.853 -3.937 27.623 1.00 67.06 87 SER A O 1
ATOM 701 N N . THR A 1 88 ? -18.691 -3.431 27.290 1.00 78.50 88 THR A N 1
ATOM 702 C CA . THR A 1 88 ? -18.923 -2.502 26.172 1.00 78.50 88 THR A CA 1
ATOM 703 C C . THR A 1 88 ? -18.582 -3.158 24.841 1.00 78.50 88 THR A C 1
ATOM 705 O O . THR A 1 88 ? -17.416 -3.337 24.479 1.00 78.50 88 THR A O 1
ATOM 708 N N . LYS A 1 89 ? -19.628 -3.496 24.081 1.00 84.50 89 LYS A N 1
ATOM 709 C CA . LYS A 1 89 ? -19.517 -3.949 22.692 1.00 84.50 89 LYS A CA 1
ATOM 710 C C . LYS A 1 89 ? -19.940 -2.829 21.760 1.00 84.50 89 LYS A C 1
ATOM 712 O O . LYS A 1 89 ? -21.039 -2.301 21.892 1.00 84.50 89 LYS A O 1
ATOM 717 N N . VAL A 1 90 ? -19.083 -2.524 20.799 1.00 88.19 90 VAL A N 1
ATOM 718 C CA . VAL A 1 90 ? -19.313 -1.488 19.796 1.00 88.19 90 VAL A CA 1
ATOM 719 C C . VAL A 1 90 ? -19.348 -2.136 18.421 1.00 88.19 90 VAL A C 1
ATOM 721 O O . VAL A 1 90 ? -18.622 -3.095 18.154 1.00 88.19 90 VAL A O 1
ATOM 724 N N . LEU A 1 91 ? -20.231 -1.656 17.551 1.00 90.81 91 LEU A N 1
ATOM 725 C CA . LEU A 1 91 ? -20.324 -2.135 16.179 1.00 90.81 91 LEU A CA 1
ATOM 726 C C . LEU A 1 91 ? -19.394 -1.297 15.300 1.00 90.81 91 LEU A C 1
ATOM 728 O O . LEU A 1 91 ? -19.610 -0.099 15.141 1.00 90.81 91 LEU A O 1
ATOM 732 N N . TRP A 1 92 ? -18.367 -1.916 14.724 1.00 93.31 92 TRP A N 1
ATOM 733 C CA . TRP A 1 92 ? -17.421 -1.246 13.832 1.00 93.31 92 TRP A CA 1
ATOM 734 C C . TRP A 1 92 ? -17.557 -1.745 12.398 1.00 93.31 92 TRP A C 1
ATOM 736 O O . TRP A 1 92 ? -17.707 -2.942 12.143 1.00 93.31 92 TRP A O 1
ATOM 746 N N . ALA A 1 93 ? -17.458 -0.812 11.459 1.00 93.81 93 ALA A N 1
ATOM 747 C CA . ALA A 1 93 ? -17.230 -1.059 10.048 1.00 93.81 93 ALA A CA 1
ATOM 748 C C . ALA A 1 93 ? -15.750 -0.796 9.743 1.00 93.81 93 ALA A C 1
ATOM 750 O O . ALA A 1 93 ? -15.254 0.311 9.942 1.00 93.81 93 ALA A O 1
ATOM 751 N N . ILE A 1 94 ? -15.040 -1.813 9.259 1.00 94.50 94 ILE A N 1
ATOM 752 C CA . ILE A 1 94 ? -13.605 -1.753 8.965 1.00 94.50 94 ILE A CA 1
ATOM 753 C C . ILE A 1 94 ? -13.381 -2.058 7.487 1.00 94.50 94 ILE A C 1
ATOM 755 O O . ILE A 1 94 ? -13.943 -3.016 6.950 1.00 94.50 94 ILE A O 1
ATOM 759 N N . ARG A 1 95 ? -12.548 -1.255 6.826 1.00 94.56 95 ARG A N 1
ATOM 760 C CA . ARG A 1 95 ? -12.146 -1.447 5.429 1.00 94.56 95 ARG A CA 1
ATOM 761 C C . ARG A 1 95 ? -10.669 -1.127 5.256 1.00 94.56 95 ARG A C 1
ATOM 763 O O . ARG A 1 95 ? -10.223 -0.077 5.715 1.00 94.56 95 ARG A O 1
ATOM 770 N N . LYS A 1 96 ? -9.916 -1.976 4.555 1.00 93.56 96 LYS A N 1
ATOM 771 C CA . LYS A 1 96 ? -8.526 -1.665 4.200 1.00 93.56 96 LYS A CA 1
ATOM 772 C C . LYS A 1 96 ? -8.457 -0.477 3.246 1.00 93.56 96 LYS A C 1
ATOM 774 O O . LYS A 1 96 ? -9.219 -0.394 2.276 1.00 93.56 96 LYS A O 1
ATOM 779 N N 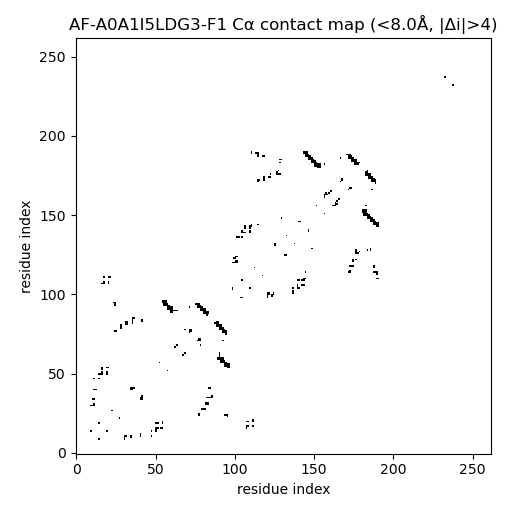. ARG A 1 97 ? -7.545 0.454 3.522 1.00 92.69 97 ARG A N 1
ATOM 780 C CA . ARG A 1 97 ? -7.322 1.625 2.676 1.00 92.69 97 ARG A CA 1
ATOM 781 C C . ARG A 1 97 ? -6.757 1.166 1.331 1.00 92.69 97 ARG A C 1
ATOM 783 O O . ARG A 1 97 ? -5.748 0.462 1.307 1.00 92.69 97 ARG A O 1
ATOM 790 N N . PRO A 1 98 ? -7.408 1.514 0.210 1.00 91.06 98 PRO A N 1
ATOM 791 C CA . PRO A 1 98 ? -6.900 1.138 -1.095 1.00 91.06 98 PRO A CA 1
ATOM 792 C C . PRO A 1 98 ? -5.719 2.043 -1.464 1.00 91.06 98 PRO A C 1
ATOM 794 O O . PRO A 1 98 ? -5.810 3.258 -1.327 1.00 91.06 98 PRO A O 1
ATOM 797 N N . ILE A 1 99 ? -4.641 1.452 -1.974 1.00 92.25 99 ILE A N 1
ATOM 798 C CA . ILE A 1 99 ? -3.514 2.190 -2.555 1.00 92.25 99 ILE A CA 1
ATOM 799 C C . ILE A 1 99 ? -3.840 2.382 -4.035 1.00 92.25 99 ILE A C 1
ATOM 801 O O . ILE A 1 99 ? -3.779 1.431 -4.821 1.00 92.25 99 ILE A O 1
ATOM 805 N N . MET A 1 100 ? -4.296 3.585 -4.389 1.00 90.75 100 MET A N 1
ATOM 806 C CA . MET A 1 100 ? -4.788 3.895 -5.736 1.00 90.75 100 MET A CA 1
ATOM 807 C C . MET A 1 100 ? -3.957 4.953 -6.437 1.00 90.75 100 MET A C 1
ATOM 809 O O . MET A 1 100 ? -4.023 5.031 -7.662 1.00 90.75 100 MET A O 1
ATOM 813 N N . ARG A 1 101 ? -3.234 5.776 -5.679 1.00 91.19 101 ARG A N 1
ATOM 814 C CA . ARG A 1 101 ? -2.383 6.859 -6.159 1.00 91.19 101 ARG A CA 1
ATOM 815 C C . ARG A 1 101 ? -0.973 6.685 -5.632 1.00 91.19 101 ARG A C 1
ATOM 817 O O . ARG A 1 101 ? -0.770 6.111 -4.568 1.00 91.19 101 ARG A O 1
ATOM 824 N N . VAL A 1 102 ? -0.005 7.259 -6.336 1.00 90.50 102 VAL A N 1
ATOM 825 C CA . VAL A 1 102 ? 1.385 7.299 -5.858 1.00 90.50 102 VAL A CA 1
ATOM 826 C C . VAL A 1 102 ? 1.518 8.058 -4.534 1.00 90.50 102 VAL A C 1
ATOM 828 O O . VAL A 1 102 ? 2.386 7.746 -3.735 1.00 90.50 102 VAL A O 1
ATOM 831 N N . THR A 1 103 ? 0.620 9.012 -4.266 1.00 91.31 103 THR A N 1
ATOM 832 C CA . THR A 1 103 ? 0.566 9.766 -3.004 1.00 91.31 103 THR A CA 1
ATOM 833 C C . THR A 1 103 ? 0.076 8.927 -1.829 1.00 91.31 103 THR A C 1
ATOM 835 O O . THR A 1 103 ? 0.224 9.345 -0.687 1.00 91.31 103 THR A O 1
ATOM 838 N N . ASP A 1 104 ? -0.537 7.772 -2.101 1.00 92.12 104 ASP A N 1
ATOM 839 C CA . ASP A 1 104 ? -0.965 6.828 -1.069 1.00 92.12 104 ASP A CA 1
ATOM 840 C C . ASP A 1 104 ? 0.187 5.892 -0.660 1.00 92.12 104 ASP A C 1
ATOM 842 O O . ASP A 1 104 ? 0.048 5.135 0.302 1.00 92.12 104 ASP A O 1
ATOM 846 N N . LEU A 1 105 ? 1.312 5.906 -1.389 1.00 93.44 105 LEU A N 1
ATOM 847 C CA . LEU A 1 105 ? 2.493 5.106 -1.074 1.00 93.44 105 LEU A CA 1
ATOM 848 C C . LEU A 1 105 ? 3.253 5.719 0.099 1.00 93.44 105 LEU A C 1
ATOM 850 O O . LEU A 1 105 ? 3.465 6.927 0.178 1.00 93.44 105 LEU A O 1
ATOM 854 N N . THR A 1 106 ? 3.694 4.858 1.006 1.00 94.19 106 THR A N 1
ATOM 855 C CA . THR A 1 106 ? 4.488 5.220 2.175 1.00 94.19 106 THR A CA 1
ATOM 856 C C . THR A 1 106 ? 5.575 4.176 2.397 1.00 94.19 106 THR A C 1
ATOM 858 O O . THR A 1 106 ? 5.469 3.033 1.949 1.00 94.19 106 THR A O 1
ATOM 861 N N . TYR A 1 107 ? 6.602 4.535 3.166 1.00 92.88 107 TYR A N 1
ATOM 862 C CA . TYR A 1 107 ? 7.635 3.585 3.595 1.00 92.88 107 TYR A CA 1
ATOM 863 C C . TYR A 1 107 ? 7.075 2.383 4.372 1.00 92.88 107 TYR A C 1
ATOM 865 O O . TYR A 1 107 ? 7.710 1.333 4.427 1.00 92.88 107 TYR A O 1
ATOM 873 N N . GLU A 1 108 ? 5.888 2.530 4.963 1.00 90.88 108 GLU A N 1
ATOM 874 C CA . GLU A 1 108 ? 5.226 1.487 5.745 1.00 90.88 108 GLU A CA 1
ATOM 875 C C . GLU A 1 108 ? 4.433 0.511 4.878 1.00 90.88 108 GLU A C 1
ATOM 877 O O . GLU A 1 108 ? 4.183 -0.597 5.331 1.00 90.88 108 GLU A O 1
ATOM 882 N N . ASN A 1 109 ? 4.014 0.902 3.668 1.00 93.50 109 ASN A N 1
ATOM 883 C CA . ASN A 1 109 ? 3.125 0.089 2.833 1.00 93.50 109 ASN A CA 1
ATOM 884 C C . ASN A 1 109 ? 3.768 -0.423 1.543 1.00 93.50 109 ASN A C 1
ATOM 886 O O . ASN A 1 109 ? 3.299 -1.417 0.991 1.00 93.50 109 ASN A O 1
ATOM 890 N N . ILE A 1 110 ? 4.856 0.203 1.083 1.00 94.31 110 ILE A N 1
ATOM 891 C CA . ILE A 1 110 ? 5.460 -0.099 -0.217 1.00 94.31 110 ILE A CA 1
ATOM 892 C C . ILE A 1 110 ? 5.931 -1.554 -0.327 1.00 94.31 110 ILE A C 1
ATOM 894 O O . ILE A 1 110 ? 5.819 -2.157 -1.386 1.00 94.31 110 ILE A O 1
ATOM 898 N N . ARG A 1 111 ? 6.387 -2.166 0.770 1.00 91.50 111 ARG A N 1
ATOM 899 C CA . ARG A 1 111 ? 6.801 -3.581 0.778 1.00 91.50 111 ARG A CA 1
ATOM 900 C C . ARG A 1 111 ? 5.640 -4.573 0.851 1.00 91.50 111 ARG A C 1
ATOM 902 O O . ARG A 1 111 ? 5.836 -5.753 0.595 1.00 91.50 111 ARG A O 1
ATOM 909 N N . HIS A 1 112 ? 4.437 -4.091 1.150 1.00 90.50 112 HIS A N 1
ATOM 910 C CA . HIS A 1 112 ? 3.232 -4.905 1.315 1.00 90.50 112 HIS A CA 1
ATOM 911 C C . HIS A 1 112 ? 2.342 -4.910 0.063 1.00 90.50 112 HIS A C 1
ATOM 913 O O . HIS A 1 112 ? 1.237 -5.459 0.076 1.00 90.50 112 HIS A O 1
ATOM 919 N N . ILE A 1 113 ? 2.799 -4.292 -1.030 1.00 92.88 113 ILE A N 1
ATOM 920 C CA . ILE A 1 113 ? 2.147 -4.357 -2.340 1.00 92.88 113 ILE A CA 1
ATOM 921 C C . ILE A 1 113 ? 2.965 -5.215 -3.307 1.00 92.88 113 ILE A C 1
ATOM 923 O O . ILE A 1 113 ? 4.180 -5.336 -3.190 1.00 92.88 113 ILE A O 1
ATOM 927 N N . SER A 1 114 ? 2.296 -5.820 -4.287 1.00 93.00 114 SER A N 1
ATOM 928 C CA . SER A 1 114 ? 2.977 -6.541 -5.363 1.00 93.00 114 SER A CA 1
ATOM 929 C C . SER A 1 114 ? 3.527 -5.582 -6.422 1.00 93.00 114 SER A C 1
ATOM 931 O O . SER A 1 114 ? 3.050 -4.454 -6.567 1.00 93.00 114 SER A O 1
ATOM 933 N N . ALA A 1 115 ? 4.482 -6.057 -7.226 1.00 93.31 115 ALA A N 1
ATOM 934 C CA . ALA A 1 115 ? 5.000 -5.304 -8.370 1.00 93.31 115 ALA A CA 1
ATOM 935 C C . ALA A 1 115 ? 3.894 -4.968 -9.383 1.00 93.31 115 ALA A C 1
ATOM 937 O O . ALA A 1 115 ? 3.815 -3.835 -9.850 1.00 93.31 115 ALA A O 1
ATOM 938 N N . SER A 1 116 ? 2.964 -5.894 -9.633 1.00 93.00 116 SER A N 1
ATOM 939 C CA . SER A 1 116 ? 1.819 -5.639 -10.512 1.00 93.00 116 SER A CA 1
ATOM 940 C C . SER A 1 116 ? 0.921 -4.536 -9.939 1.00 93.00 116 SER A C 1
ATOM 942 O O . SER A 1 116 ? 0.452 -3.671 -10.675 1.00 93.00 116 SER A O 1
ATOM 944 N N . LYS A 1 117 ? 0.733 -4.499 -8.609 1.00 93.56 117 LYS A N 1
ATOM 945 C CA . LYS A 1 117 ? -0.044 -3.433 -7.969 1.00 93.56 117 LYS A CA 1
ATOM 946 C C . LYS A 1 117 ? 0.650 -2.078 -8.064 1.00 93.56 117 LYS A C 1
ATOM 948 O O . LYS A 1 117 ? -0.026 -1.076 -8.284 1.00 93.56 117 LYS A O 1
ATOM 953 N N . LEU A 1 118 ? 1.973 -2.040 -7.916 1.00 93.62 118 LEU A N 1
ATOM 954 C CA . LEU A 1 118 ? 2.754 -0.825 -8.136 1.00 93.62 118 LEU A CA 1
ATOM 955 C C . LEU A 1 118 ? 2.589 -0.325 -9.579 1.00 93.62 118 LEU A C 1
ATOM 957 O O . LEU A 1 118 ? 2.299 0.852 -9.774 1.00 93.62 118 LEU A O 1
ATOM 961 N N . VAL A 1 119 ? 2.695 -1.213 -10.572 1.00 92.56 119 VAL A N 1
ATOM 962 C CA . VAL A 1 119 ? 2.486 -0.881 -11.992 1.00 92.56 119 VAL A CA 1
ATOM 963 C C . VAL A 1 119 ? 1.092 -0.294 -12.234 1.00 92.56 119 VAL A C 1
ATOM 965 O O . VAL A 1 119 ? 0.988 0.753 -12.866 1.00 92.56 119 VAL A O 1
ATOM 968 N N . GLU A 1 120 ? 0.031 -0.879 -11.666 1.00 92.06 120 GLU A N 1
ATOM 969 C CA . GLU A 1 120 ? -1.327 -0.311 -11.748 1.00 92.06 120 GLU A CA 1
ATOM 970 C C . GLU A 1 120 ? -1.417 1.108 -11.163 1.00 92.06 120 GLU A C 1
ATOM 972 O O . GLU A 1 120 ? -2.120 1.971 -11.694 1.00 92.06 120 GLU A O 1
ATOM 977 N N . VAL A 1 121 ? -0.752 1.346 -10.027 1.00 92.38 121 VAL A N 1
ATOM 978 C CA . VAL A 1 121 ? -0.751 2.653 -9.356 1.00 92.38 121 VAL A CA 1
ATOM 979 C C . VAL A 1 121 ? 0.003 3.686 -10.193 1.00 92.38 121 VAL A C 1
ATOM 981 O O . VAL A 1 121 ? -0.456 4.826 -10.293 1.00 92.38 121 VAL A O 1
ATOM 984 N N . LEU A 1 122 ? 1.113 3.292 -10.815 1.00 91.12 122 LEU A N 1
ATOM 985 C CA . LEU A 1 122 ? 1.880 4.141 -11.722 1.00 91.12 122 LEU A CA 1
ATOM 986 C C . LEU A 1 122 ? 1.068 4.478 -12.984 1.00 91.12 122 LEU A C 1
ATOM 988 O O . LEU A 1 122 ? 0.882 5.658 -13.272 1.00 91.12 122 LEU A O 1
ATOM 992 N N . ASP A 1 123 ? 0.487 3.480 -13.656 1.00 89.75 123 ASP A N 1
ATOM 993 C CA . ASP A 1 123 ? -0.299 3.651 -14.891 1.00 89.75 123 ASP A CA 1
ATOM 994 C C . ASP A 1 123 ? -1.505 4.582 -14.697 1.00 89.75 123 ASP A C 1
ATOM 996 O O . ASP A 1 123 ? -1.735 5.529 -15.448 1.00 89.75 123 ASP A O 1
ATOM 1000 N N . ARG A 1 124 ? -2.260 4.370 -13.612 1.00 85.75 124 ARG A N 1
ATOM 1001 C CA . ARG A 1 124 ? -3.486 5.128 -13.332 1.00 85.75 124 ARG A CA 1
ATOM 1002 C C . ARG A 1 124 ? -3.237 6.612 -13.049 1.00 85.75 124 ARG A C 1
ATOM 1004 O O . ARG A 1 124 ? -4.169 7.410 -13.167 1.00 85.75 124 ARG A O 1
ATOM 1011 N N . ASN A 1 125 ? -2.035 6.977 -12.607 1.00 72.62 125 ASN A N 1
ATOM 1012 C CA . ASN A 1 125 ? -1.762 8.316 -12.087 1.00 72.62 125 ASN A CA 1
ATOM 1013 C C . ASN A 1 125 ? -0.695 9.077 -12.881 1.00 72.62 125 ASN A C 1
ATOM 1015 O O . ASN A 1 125 ? -0.658 10.299 -12.758 1.00 72.62 125 ASN A O 1
ATOM 1019 N N . PHE A 1 126 ? 0.136 8.407 -13.693 1.00 68.62 126 PHE A N 1
ATOM 1020 C CA . PHE A 1 126 ? 1.275 9.028 -14.374 1.00 68.62 126 PHE A CA 1
ATOM 1021 C C . PHE A 1 126 ? 1.432 8.540 -15.820 1.00 68.62 126 PHE A C 1
ATOM 1023 O O . PHE A 1 126 ? 1.969 7.474 -16.089 1.00 68.62 126 PHE A O 1
ATOM 1030 N N . GLY A 1 127 ? 1.035 9.390 -16.772 1.00 63.91 127 GLY A N 1
ATOM 1031 C CA . GLY A 1 127 ? 1.363 9.242 -18.199 1.00 63.91 127 GLY A CA 1
ATOM 1032 C C . GLY A 1 127 ? 2.660 9.954 -18.616 1.00 63.91 127 GLY A C 1
ATOM 1033 O O . GLY A 1 127 ? 2.947 10.050 -19.805 1.00 63.91 127 GLY A O 1
ATOM 1034 N N . GLY A 1 128 ? 3.408 10.515 -17.656 1.00 79.31 128 GLY A N 1
ATOM 1035 C CA . GLY A 1 128 ? 4.607 11.331 -17.899 1.00 79.31 128 GLY A CA 1
ATOM 1036 C C . GLY A 1 128 ? 5.938 10.570 -17.858 1.00 79.31 128 GLY A C 1
ATOM 1037 O O . GLY A 1 128 ? 6.958 11.113 -18.286 1.00 79.31 128 GLY A O 1
ATOM 1038 N N . GLY A 1 129 ? 5.937 9.322 -17.381 1.00 85.06 129 GLY A N 1
ATOM 1039 C CA . GLY A 1 129 ? 7.154 8.530 -17.179 1.00 85.06 129 GLY A CA 1
ATOM 1040 C C . GLY A 1 129 ? 7.706 8.582 -15.756 1.00 85.06 129 GLY A C 1
ATOM 1041 O O . GLY A 1 129 ? 7.146 9.258 -14.892 1.00 85.06 129 GLY A O 1
ATOM 1042 N N . TRP A 1 130 ? 8.814 7.887 -15.504 1.00 90.88 130 TRP A N 1
ATOM 1043 C CA . TRP A 1 130 ? 9.399 7.773 -14.162 1.00 90.88 130 TRP A CA 1
ATOM 1044 C C . TRP A 1 130 ? 9.877 9.115 -13.598 1.00 90.88 130 TRP A C 1
ATOM 1046 O O . TRP A 1 130 ? 9.539 9.471 -12.469 1.00 90.88 130 TRP A O 1
ATOM 1056 N N . ASP A 1 131 ? 10.553 9.909 -14.430 1.00 89.00 131 ASP A N 1
ATOM 1057 C CA . ASP A 1 131 ? 11.111 11.218 -14.053 1.00 89.00 131 ASP A CA 1
ATOM 1058 C C . ASP A 1 131 ? 10.038 12.271 -13.724 1.00 89.00 131 ASP A C 1
ATOM 1060 O O . ASP A 1 131 ? 10.347 13.354 -13.239 1.00 89.00 131 ASP A O 1
ATOM 1064 N N . SER A 1 132 ? 8.762 11.975 -13.999 1.00 88.94 132 SER A N 1
ATOM 1065 C CA . SER A 1 132 ? 7.648 12.862 -13.648 1.00 88.94 132 SER A CA 1
ATOM 1066 C C . SER A 1 132 ? 7.154 12.689 -12.207 1.00 88.94 132 SER A C 1
ATOM 1068 O O . SER A 1 132 ? 6.384 13.519 -11.719 1.00 88.94 132 SER A O 1
ATOM 1070 N N . LEU A 1 133 ? 7.585 11.628 -11.518 1.00 90.12 133 LEU A N 1
ATOM 1071 C CA . LEU A 1 133 ? 7.329 11.435 -10.093 1.00 90.12 133 LEU A CA 1
ATOM 1072 C C . LEU A 1 133 ? 8.198 12.391 -9.268 1.00 90.12 133 LEU A C 1
ATOM 1074 O O . LEU A 1 133 ? 9.321 12.709 -9.646 1.00 90.12 133 LEU A O 1
ATOM 1078 N N . SER A 1 134 ? 7.701 12.832 -8.111 1.00 92.12 134 SER A N 1
ATOM 1079 C CA . SER A 1 134 ? 8.551 13.577 -7.179 1.00 92.12 134 SER A CA 1
ATOM 1080 C C . SER A 1 134 ? 9.631 12.664 -6.602 1.00 92.12 134 SER A C 1
ATOM 1082 O O . SER A 1 134 ? 9.365 11.486 -6.353 1.00 92.12 134 SER A O 1
ATOM 1084 N N . GLN A 1 135 ? 10.804 13.226 -6.294 1.00 93.06 135 GLN A N 1
ATOM 1085 C CA . GLN A 1 135 ? 11.915 12.480 -5.691 1.00 93.06 135 GLN A CA 1
ATOM 1086 C C . GLN A 1 135 ? 11.467 11.677 -4.462 1.00 93.06 135 GLN A C 1
ATOM 1088 O O . GLN A 1 135 ? 11.724 10.488 -4.369 1.00 93.06 135 GLN A O 1
ATOM 1093 N N . SER A 1 136 ? 10.662 12.281 -3.583 1.00 94.81 136 SER A N 1
ATOM 1094 C CA . SER A 1 136 ? 10.125 11.601 -2.399 1.00 94.81 136 SER A CA 1
ATOM 1095 C C . SER A 1 136 ? 9.320 10.333 -2.710 1.00 94.81 136 SER A C 1
ATOM 1097 O O . SER A 1 136 ? 9.348 9.382 -1.934 1.00 94.81 136 SER A O 1
ATOM 1099 N N . ILE A 1 137 ? 8.581 10.310 -3.821 1.00 93.38 137 ILE A N 1
ATOM 1100 C CA . ILE A 1 137 ? 7.804 9.143 -4.248 1.00 93.38 137 ILE A CA 1
ATOM 1101 C C . ILE A 1 137 ? 8.731 8.103 -4.872 1.00 93.38 137 ILE A C 1
ATOM 1103 O O . ILE A 1 137 ? 8.563 6.914 -4.599 1.00 93.38 137 ILE A O 1
ATOM 1107 N N . GLN A 1 138 ? 9.696 8.539 -5.684 1.00 94.44 138 GLN A N 1
ATOM 1108 C CA . GLN A 1 138 ? 10.715 7.654 -6.248 1.00 94.44 138 GLN A CA 1
ATOM 1109 C C . GLN A 1 138 ? 11.481 6.949 -5.124 1.00 94.44 138 GLN A C 1
ATOM 1111 O O . GLN A 1 138 ? 11.510 5.724 -5.111 1.00 94.44 138 GLN A O 1
ATOM 1116 N N . ASP A 1 139 ? 11.943 7.685 -4.110 1.00 95.38 139 ASP A N 1
ATOM 1117 C CA . ASP A 1 139 ? 12.662 7.145 -2.949 1.00 95.38 139 ASP A CA 1
ATOM 1118 C C . ASP A 1 139 ? 11.824 6.111 -2.177 1.00 95.38 139 ASP A C 1
ATOM 1120 O O . ASP A 1 139 ? 12.317 5.045 -1.794 1.00 95.38 139 ASP A O 1
ATOM 1124 N N . ILE A 1 140 ? 10.529 6.388 -1.964 1.00 95.38 140 ILE A N 1
ATOM 1125 C CA . ILE A 1 140 ? 9.609 5.431 -1.332 1.00 95.38 140 ILE A CA 1
ATOM 1126 C C . ILE A 1 140 ? 9.540 4.153 -2.164 1.00 95.38 140 ILE A C 1
ATOM 1128 O O . ILE A 1 140 ? 9.706 3.066 -1.609 1.00 95.38 140 ILE A O 1
ATOM 1132 N N . ILE A 1 141 ? 9.316 4.266 -3.475 1.00 94.81 141 ILE A N 1
ATOM 1133 C CA . ILE A 1 141 ? 9.208 3.111 -4.371 1.00 94.81 141 ILE A CA 1
ATOM 1134 C C . ILE A 1 141 ? 10.520 2.325 -4.385 1.00 94.81 141 ILE A C 1
ATOM 1136 O O . ILE A 1 141 ? 10.505 1.116 -4.162 1.00 94.81 141 ILE A O 1
ATOM 1140 N N . GLU A 1 142 ? 11.652 2.999 -4.562 1.00 95.12 142 GLU A N 1
ATOM 1141 C CA . GLU A 1 142 ? 12.986 2.403 -4.579 1.00 95.12 142 GLU A CA 1
ATOM 1142 C C . GLU A 1 142 ? 13.351 1.752 -3.241 1.00 95.12 142 GLU A C 1
ATOM 1144 O O . GLU A 1 142 ? 14.121 0.793 -3.201 1.00 95.12 142 GLU A O 1
ATOM 1149 N N . SER A 1 143 ? 12.765 2.180 -2.121 1.00 94.25 143 SER A N 1
ATOM 1150 C CA . SER A 1 143 ? 12.974 1.505 -0.836 1.00 94.25 143 SER A CA 1
ATOM 1151 C C . SER A 1 143 ? 12.385 0.082 -0.796 1.00 94.25 143 SER A C 1
ATOM 1153 O O . SER A 1 143 ? 12.902 -0.784 -0.076 1.00 94.25 143 SER A O 1
ATOM 1155 N N . GLY A 1 144 ? 11.319 -0.180 -1.564 1.00 92.62 144 GLY A N 1
ATOM 1156 C CA . GLY A 1 144 ? 10.611 -1.465 -1.617 1.00 92.62 144 GLY A CA 1
ATOM 1157 C C . GLY A 1 144 ? 10.815 -2.254 -2.911 1.00 92.62 144 GLY A C 1
ATOM 1158 O O . GLY A 1 144 ? 10.683 -3.476 -2.903 1.00 92.62 144 GLY A O 1
ATOM 1159 N N . PHE A 1 145 ? 11.175 -1.585 -4.002 1.00 95.69 145 PHE A N 1
ATOM 1160 C CA . PHE A 1 145 ? 11.287 -2.159 -5.338 1.00 95.69 145 PHE A CA 1
ATOM 1161 C C . PHE A 1 145 ? 12.633 -1.839 -5.969 1.00 95.69 145 PHE A C 1
ATOM 1163 O O . PHE A 1 145 ? 13.228 -0.790 -5.744 1.00 95.69 145 PHE A O 1
ATOM 1170 N N . ASP A 1 146 ? 13.121 -2.777 -6.763 1.00 95.06 146 ASP A N 1
ATOM 1171 C CA . ASP A 1 146 ? 14.170 -2.531 -7.728 1.00 95.06 146 ASP A CA 1
ATOM 1172 C C . ASP A 1 146 ? 13.527 -1.999 -9.009 1.00 95.06 146 ASP A C 1
ATOM 1174 O O . ASP A 1 146 ? 12.706 -2.684 -9.633 1.00 95.06 146 ASP A O 1
ATOM 1178 N N . ILE A 1 147 ? 13.855 -0.752 -9.339 1.00 94.81 147 ILE A N 1
ATOM 1179 C CA . ILE A 1 147 ? 13.297 -0.020 -10.468 1.00 94.81 147 ILE A CA 1
ATOM 1180 C C . ILE A 1 147 ? 14.387 0.188 -11.503 1.00 94.81 147 ILE A C 1
ATOM 1182 O O . ILE A 1 147 ? 15.506 0.588 -11.198 1.00 94.81 147 ILE A O 1
ATOM 1186 N N . SER A 1 148 ? 14.050 -0.047 -12.764 1.00 93.00 148 SER A N 1
ATOM 1187 C CA . SER A 1 148 ? 14.928 0.326 -13.861 1.00 93.00 148 SER A CA 1
ATOM 1188 C C . SER A 1 148 ? 14.113 0.726 -15.076 1.00 93.00 148 SER A C 1
ATOM 1190 O O . SER A 1 148 ? 13.213 0.003 -15.502 1.00 93.00 148 SER A O 1
ATOM 1192 N N . THR A 1 149 ? 14.456 1.872 -15.647 1.00 92.75 149 THR A N 1
ATOM 1193 C CA . THR A 1 149 ? 13.749 2.484 -16.769 1.00 92.75 149 THR A CA 1
ATOM 1194 C C . THR A 1 149 ? 14.573 2.372 -18.046 1.00 92.75 149 THR A C 1
ATOM 1196 O O . THR A 1 149 ? 15.803 2.301 -18.031 1.00 92.75 149 THR A O 1
ATOM 1199 N N . THR A 1 150 ? 13.906 2.300 -19.192 1.00 91.69 150 THR A N 1
ATOM 1200 C CA . THR A 1 150 ? 14.562 2.392 -20.500 1.00 91.69 150 THR A CA 1
ATOM 1201 C C . THR A 1 150 ? 13.622 3.044 -21.494 1.00 91.69 150 THR A C 1
ATOM 1203 O O . THR A 1 150 ? 12.426 2.771 -21.477 1.00 91.69 150 THR A O 1
ATOM 1206 N N . THR A 1 151 ? 14.150 3.889 -22.373 1.00 91.25 151 THR A N 1
ATOM 1207 C CA . THR A 1 151 ? 13.357 4.541 -23.418 1.00 91.25 151 THR A CA 1
ATOM 1208 C C . THR A 1 151 ? 13.888 4.125 -24.779 1.00 91.25 151 THR A C 1
ATOM 1210 O O . THR A 1 151 ? 15.025 4.430 -25.134 1.00 91.25 151 THR A O 1
ATOM 1213 N N . LEU A 1 152 ? 13.073 3.404 -25.546 1.00 89.94 152 LEU A N 1
ATOM 1214 C CA . LEU A 1 152 ? 13.424 2.891 -26.871 1.00 89.94 152 LEU A CA 1
ATOM 1215 C C . LEU A 1 152 ? 12.229 3.017 -27.825 1.00 89.94 152 LEU A C 1
ATOM 1217 O O . LEU A 1 152 ? 11.084 3.074 -27.377 1.00 89.94 152 LEU A O 1
ATOM 1221 N N . PRO A 1 153 ? 12.442 3.020 -29.152 1.00 89.62 153 PRO A N 1
ATOM 1222 C CA . PRO A 1 153 ? 11.341 2.869 -30.095 1.00 89.62 153 PRO A CA 1
ATOM 1223 C C . PRO A 1 153 ? 10.648 1.520 -29.870 1.00 89.62 153 PRO A C 1
ATOM 1225 O O . PRO A 1 153 ? 11.322 0.519 -29.600 1.00 89.62 153 PRO A O 1
ATOM 1228 N N . LYS A 1 154 ? 9.321 1.471 -30.033 1.00 83.31 154 LYS A N 1
ATOM 1229 C CA . LYS A 1 154 ? 8.500 0.283 -29.732 1.00 83.31 154 LYS A CA 1
ATOM 1230 C C . LYS A 1 154 ? 9.021 -1.002 -30.390 1.00 83.31 154 LYS A C 1
ATOM 1232 O O . LYS A 1 154 ? 9.136 -2.035 -29.735 1.00 83.31 154 LYS A O 1
ATOM 1237 N N . ASP A 1 155 ? 9.429 -0.914 -31.655 1.00 84.06 155 ASP A N 1
ATOM 1238 C CA . ASP A 1 155 ? 9.941 -2.060 -32.421 1.00 84.06 155 ASP A CA 1
ATOM 1239 C C . ASP A 1 155 ? 11.273 -2.604 -31.882 1.00 84.06 155 ASP A C 1
ATOM 1241 O O . ASP A 1 155 ? 11.594 -3.780 -32.058 1.00 84.06 155 ASP A O 1
ATOM 1245 N N . ARG A 1 156 ? 12.071 -1.757 -31.219 1.00 85.69 156 ARG A N 1
ATOM 1246 C CA . ARG A 1 156 ? 13.348 -2.159 -30.614 1.00 85.69 156 ARG A CA 1
ATOM 1247 C C . ARG A 1 156 ? 13.176 -2.717 -29.209 1.00 85.69 156 ARG A C 1
ATOM 1249 O O . ARG A 1 156 ? 13.952 -3.594 -28.833 1.00 85.69 156 ARG A O 1
ATOM 1256 N N . LEU A 1 157 ? 12.190 -2.228 -28.457 1.00 86.12 157 LEU A N 1
ATOM 1257 C CA . LEU A 1 157 ? 11.934 -2.669 -27.087 1.00 86.12 157 LEU A CA 1
ATOM 1258 C C . LEU A 1 157 ? 11.600 -4.171 -27.038 1.00 86.12 157 LEU A C 1
ATOM 1260 O O . LEU A 1 157 ? 12.194 -4.904 -26.252 1.00 86.12 157 LEU A O 1
ATOM 1264 N N . HIS A 1 158 ? 10.747 -4.648 -27.950 1.00 85.75 158 HIS A N 1
ATOM 1265 C CA . HIS A 1 158 ? 10.317 -6.054 -28.020 1.00 85.75 158 HIS A CA 1
ATOM 1266 C C . HIS A 1 158 ? 11.165 -6.926 -28.956 1.00 85.75 158 HIS A C 1
ATOM 1268 O O . HIS A 1 158 ? 10.681 -7.904 -29.534 1.00 85.75 158 HIS A O 1
ATOM 1274 N N . LYS A 1 159 ? 12.445 -6.589 -29.147 1.00 87.69 159 LYS A N 1
ATOM 1275 C CA . LYS A 1 159 ? 13.339 -7.449 -29.926 1.00 87.69 159 LYS A CA 1
ATOM 1276 C C . LYS A 1 159 ? 13.518 -8.793 -29.206 1.00 87.69 159 LYS A C 1
ATOM 1278 O O . LYS A 1 159 ? 13.926 -8.821 -28.046 1.00 87.69 159 LYS A O 1
ATOM 1283 N N . LYS A 1 160 ? 13.285 -9.895 -29.926 1.00 85.50 160 LYS A N 1
ATOM 1284 C CA . LYS A 1 160 ? 13.474 -11.267 -29.419 1.00 85.50 160 LYS A CA 1
ATOM 1285 C C . LYS A 1 160 ? 14.878 -11.468 -28.839 1.00 85.50 160 LYS A C 1
ATOM 1287 O O . LYS A 1 160 ? 15.865 -11.088 -29.475 1.00 85.50 160 LYS A O 1
ATOM 1292 N N . GLY A 1 161 ? 14.966 -12.066 -27.653 1.00 82.62 161 GLY A N 1
ATOM 1293 C CA . GLY A 1 161 ? 16.202 -12.262 -26.886 1.00 82.62 161 GLY A CA 1
ATOM 1294 C C . GLY A 1 161 ? 16.797 -10.978 -26.290 1.00 82.62 161 GLY A C 1
ATOM 1295 O O . GLY A 1 161 ? 17.931 -10.993 -25.803 1.00 82.62 161 GLY A O 1
ATOM 1296 N N . GLY A 1 162 ? 16.073 -9.860 -26.370 1.00 83.88 162 GLY A N 1
ATOM 1297 C CA . GLY A 1 162 ? 16.490 -8.551 -25.877 1.00 83.88 162 GLY A CA 1
ATOM 1298 C C . GLY A 1 162 ? 16.318 -8.368 -24.366 1.00 83.88 162 GLY A C 1
ATOM 1299 O O . GLY A 1 162 ? 15.949 -9.283 -23.634 1.00 83.88 162 GLY A O 1
ATOM 1300 N N . MET A 1 163 ? 16.590 -7.148 -23.896 1.00 88.50 163 MET A N 1
ATOM 1301 C CA . MET A 1 163 ? 16.518 -6.774 -22.476 1.00 88.50 163 MET A CA 1
ATOM 1302 C C . MET A 1 163 ? 15.113 -6.952 -21.886 1.00 88.50 163 MET A C 1
ATOM 1304 O O . MET A 1 163 ? 14.994 -7.429 -20.762 1.00 88.50 163 MET A O 1
ATOM 1308 N N . TYR A 1 164 ? 14.068 -6.647 -22.664 1.00 90.19 164 TYR A N 1
ATOM 1309 C CA . TYR A 1 164 ? 12.677 -6.788 -22.236 1.00 90.19 164 TYR A CA 1
ATOM 1310 C C . TYR A 1 164 ? 12.354 -8.223 -21.802 1.00 90.19 164 TYR A C 1
ATOM 1312 O O . TYR A 1 164 ? 11.986 -8.452 -20.656 1.00 90.19 164 TYR A O 1
ATOM 1320 N N . GLU A 1 165 ? 12.565 -9.205 -22.685 1.00 90.62 165 GLU A N 1
ATOM 1321 C CA . GLU A 1 165 ? 12.283 -10.616 -22.387 1.00 90.62 165 GLU A CA 1
ATOM 1322 C C . GLU A 1 165 ? 13.120 -11.136 -21.212 1.00 90.62 165 GLU A C 1
ATOM 1324 O O . GLU A 1 165 ? 12.603 -11.879 -20.380 1.00 90.62 165 GLU A O 1
ATOM 1329 N N . LYS A 1 166 ? 14.388 -10.709 -21.105 1.00 91.25 166 LYS A N 1
ATOM 1330 C CA . LYS A 1 166 ? 15.256 -11.073 -19.976 1.00 91.25 166 LYS A CA 1
ATOM 1331 C C . LYS A 1 166 ? 14.708 -10.557 -18.649 1.00 91.25 166 LYS A C 1
ATOM 1333 O O . LYS A 1 166 ? 14.582 -11.331 -17.713 1.00 91.25 166 LYS A O 1
ATOM 1338 N N . LYS A 1 167 ? 14.298 -9.290 -18.583 1.00 92.06 167 LYS A N 1
ATOM 1339 C CA . LYS A 1 167 ? 13.734 -8.719 -17.355 1.00 92.06 167 LYS A CA 1
ATOM 1340 C C . LYS A 1 167 ? 12.417 -9.363 -16.943 1.00 92.06 167 LYS A C 1
ATOM 1342 O O . LYS A 1 167 ? 12.218 -9.619 -15.760 1.00 92.06 167 LYS A O 1
ATOM 1347 N N . ILE A 1 168 ? 11.543 -9.664 -17.901 1.00 91.00 168 ILE A N 1
ATOM 1348 C CA . ILE A 1 168 ? 10.317 -10.415 -17.604 1.00 91.00 168 ILE A CA 1
ATOM 1349 C C . ILE A 1 168 ? 10.664 -11.809 -17.058 1.00 91.00 168 ILE A C 1
ATOM 1351 O O . ILE A 1 168 ? 10.079 -12.243 -16.067 1.00 91.00 168 ILE A O 1
ATOM 1355 N N . ALA A 1 169 ? 11.653 -12.493 -17.644 1.00 92.25 169 ALA A N 1
ATOM 1356 C CA . ALA A 1 169 ? 12.128 -13.786 -17.146 1.00 92.25 169 ALA A CA 1
ATOM 1357 C C . ALA A 1 169 ? 12.760 -13.693 -15.743 1.00 92.25 169 ALA A C 1
ATOM 1359 O O . ALA A 1 169 ? 12.592 -14.606 -14.936 1.00 92.25 169 ALA A O 1
ATOM 1360 N N . ASP A 1 170 ? 13.411 -12.573 -15.426 1.00 90.62 170 ASP A N 1
ATOM 1361 C CA . ASP A 1 170 ? 13.973 -12.281 -14.105 1.00 90.62 170 ASP A CA 1
ATOM 1362 C C . ASP A 1 170 ? 12.900 -11.895 -13.065 1.00 90.62 170 ASP A C 1
ATOM 1364 O O . ASP A 1 170 ? 13.227 -11.660 -11.897 1.00 90.62 170 ASP A O 1
ATOM 1368 N N . GLY A 1 171 ? 11.621 -11.843 -13.453 1.00 90.56 171 GLY A N 1
ATOM 1369 C CA . GLY A 1 171 ? 10.488 -11.569 -12.567 1.00 90.56 171 GLY A CA 1
ATOM 1370 C C . GLY A 1 171 ? 10.196 -10.084 -12.345 1.00 90.56 171 GLY A C 1
ATOM 1371 O O . GLY A 1 171 ? 9.608 -9.738 -11.320 1.00 90.56 171 GLY A O 1
ATOM 1372 N N . TYR A 1 172 ? 10.622 -9.206 -13.259 1.00 94.62 172 TYR A N 1
ATOM 1373 C CA . TYR A 1 172 ? 10.164 -7.816 -13.274 1.00 94.62 172 TYR A CA 1
ATOM 1374 C C . TYR A 1 172 ? 8.783 -7.726 -13.917 1.00 94.62 172 TYR A C 1
ATOM 1376 O O . TYR A 1 172 ? 8.518 -8.340 -14.948 1.00 94.62 172 TYR A O 1
ATOM 1384 N N . GLU A 1 173 ? 7.937 -6.892 -13.332 1.00 95.00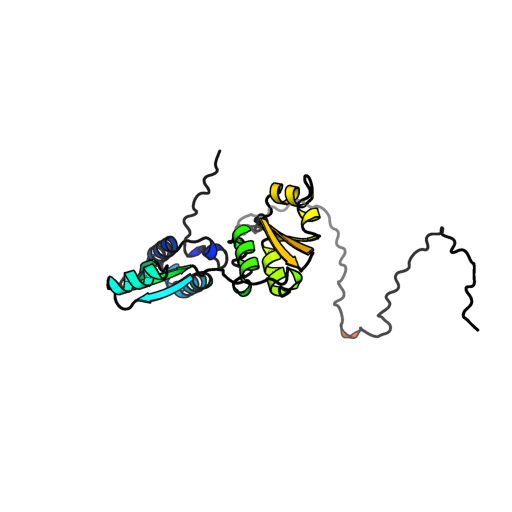 173 GLU A N 1
ATOM 1385 C CA . GLU A 1 173 ? 6.735 -6.372 -13.974 1.00 95.00 173 GLU A CA 1
ATOM 1386 C C . GLU A 1 173 ? 7.104 -5.115 -14.759 1.00 95.00 173 GLU A C 1
ATOM 1388 O O . GLU A 1 173 ? 8.044 -4.406 -14.392 1.00 95.00 173 GLU A O 1
ATOM 1393 N N . VAL A 1 174 ? 6.389 -4.828 -15.844 1.00 93.69 174 VAL A N 1
ATOM 1394 C CA . VAL A 1 174 ? 6.704 -3.693 -16.718 1.00 93.69 174 VAL A CA 1
ATOM 1395 C C . VAL A 1 174 ? 5.495 -2.793 -16.923 1.00 93.69 174 VAL A C 1
ATOM 1397 O O . VAL A 1 174 ? 4.389 -3.264 -17.182 1.00 93.69 174 VAL A O 1
ATOM 1400 N N . LEU A 1 175 ? 5.728 -1.485 -16.837 1.00 92.56 175 LEU A N 1
ATOM 1401 C CA . LEU A 1 175 ? 4.813 -0.452 -17.302 1.00 92.56 175 LEU A CA 1
ATOM 1402 C C . LEU A 1 175 ? 5.390 0.201 -18.556 1.00 92.56 175 LEU A C 1
ATOM 1404 O O . LEU A 1 175 ? 6.504 0.717 -18.524 1.00 92.56 175 LEU A O 1
ATOM 1408 N N . GLU A 1 176 ? 4.627 0.211 -19.643 1.00 92.44 176 GLU A N 1
ATOM 1409 C CA . GLU A 1 176 ? 5.005 0.875 -20.890 1.00 92.44 176 GLU A CA 1
ATOM 1410 C C . GLU A 1 176 ? 4.253 2.199 -21.040 1.00 92.44 176 GLU A C 1
ATOM 1412 O O . GLU A 1 176 ? 3.041 2.226 -21.249 1.00 92.44 176 GLU A O 1
ATOM 1417 N N . VAL A 1 177 ? 4.985 3.307 -20.972 1.00 90.62 177 VAL A N 1
ATOM 1418 C CA . VAL A 1 177 ? 4.463 4.662 -21.144 1.00 90.62 177 VAL A CA 1
ATOM 1419 C C . VAL A 1 177 ? 4.829 5.163 -22.540 1.00 90.62 177 VAL A C 1
ATOM 1421 O O . VAL A 1 177 ? 6.003 5.289 -22.898 1.00 90.62 177 VAL A O 1
ATOM 1424 N N . ALA A 1 178 ? 3.819 5.455 -23.360 1.00 88.88 178 ALA A N 1
ATOM 1425 C CA . ALA A 1 178 ? 4.031 5.985 -24.703 1.00 88.88 178 ALA A CA 1
ATOM 1426 C C . ALA A 1 178 ? 4.497 7.452 -24.652 1.00 88.88 178 ALA A C 1
ATOM 1428 O O . ALA A 1 178 ? 3.774 8.332 -24.190 1.00 88.88 178 ALA A O 1
ATOM 1429 N N . LYS A 1 179 ? 5.683 7.726 -25.203 1.00 86.25 179 LYS A N 1
ATOM 1430 C CA . LYS A 1 179 ? 6.284 9.059 -25.356 1.00 86.25 179 LYS A CA 1
ATOM 1431 C C . LYS A 1 179 ? 6.431 9.395 -26.844 1.00 86.25 179 LYS A C 1
ATOM 1433 O O . LYS A 1 179 ? 7.524 9.404 -27.410 1.00 86.25 179 LYS A O 1
ATOM 1438 N N . GLY A 1 180 ? 5.301 9.638 -27.510 1.00 84.94 180 GLY A N 1
ATOM 1439 C CA . GLY A 1 180 ? 5.264 9.912 -28.950 1.00 84.94 180 GLY A CA 1
ATOM 1440 C C . GLY A 1 180 ? 5.694 8.694 -29.776 1.00 84.94 180 GLY A C 1
ATOM 1441 O O . GLY A 1 180 ? 4.992 7.687 -29.799 1.00 84.94 180 GLY A O 1
ATOM 1442 N N . THR A 1 181 ? 6.836 8.781 -30.465 1.00 85.75 181 THR A N 1
ATOM 1443 C CA . THR A 1 181 ? 7.422 7.665 -31.239 1.00 85.75 181 THR A CA 1
ATOM 1444 C C . THR A 1 181 ? 8.271 6.709 -30.395 1.00 85.75 181 THR A C 1
ATOM 1446 O O . THR A 1 181 ? 8.704 5.664 -30.888 1.00 85.75 181 THR A O 1
ATOM 1449 N N . TRP A 1 182 ? 8.499 7.048 -29.126 1.00 89.12 182 TRP A N 1
ATOM 1450 C CA . TRP A 1 182 ? 9.275 6.267 -28.170 1.00 89.12 182 TRP A CA 1
ATOM 1451 C C . TRP A 1 182 ? 8.359 5.639 -27.122 1.00 89.12 182 TRP A C 1
ATOM 1453 O O . TRP A 1 182 ? 7.262 6.128 -26.857 1.00 89.12 182 TRP A O 1
ATOM 1463 N N . VAL A 1 183 ? 8.816 4.547 -26.522 1.00 91.12 183 VAL A N 1
ATOM 1464 C CA . VAL A 1 183 ? 8.171 3.901 -25.381 1.00 91.12 183 VAL A CA 1
ATOM 1465 C C . VAL A 1 183 ? 9.172 3.889 -24.241 1.00 91.12 183 VAL A C 1
ATOM 1467 O O . VAL A 1 183 ? 10.296 3.406 -24.397 1.00 91.12 183 VAL A O 1
ATOM 1470 N N . GLU A 1 184 ? 8.763 4.437 -23.106 1.00 92.44 184 GLU A N 1
ATOM 1471 C CA . GLU A 1 184 ? 9.468 4.249 -21.849 1.00 92.44 184 GLU A CA 1
ATOM 1472 C C . GLU A 1 184 ? 8.921 2.999 -21.168 1.00 92.44 184 GLU A C 1
ATOM 1474 O O . GLU A 1 184 ? 7.734 2.921 -20.867 1.00 92.44 184 GLU A O 1
ATOM 1479 N N . ALA A 1 185 ? 9.782 2.018 -20.933 1.00 93.31 185 ALA A N 1
ATOM 1480 C CA . ALA A 1 185 ? 9.467 0.846 -20.137 1.00 93.31 185 ALA A CA 1
ATOM 1481 C C . ALA A 1 185 ? 10.058 1.011 -18.736 1.00 93.31 185 ALA A C 1
ATOM 1483 O O . ALA A 1 185 ? 11.275 1.134 -18.574 1.00 93.31 185 ALA A O 1
ATOM 1484 N N . ILE A 1 186 ? 9.187 0.996 -17.733 1.00 93.94 186 ILE A N 1
ATOM 1485 C CA . ILE A 1 186 ? 9.522 1.051 -16.313 1.00 93.94 186 ILE A CA 1
ATOM 1486 C C . ILE A 1 186 ? 9.398 -0.370 -15.780 1.00 93.94 186 ILE A C 1
ATOM 1488 O O . ILE A 1 186 ? 8.299 -0.911 -15.683 1.00 93.94 186 ILE A O 1
ATOM 1492 N N . PHE A 1 187 ? 10.529 -0.984 -15.461 1.00 94.94 187 PHE A N 1
ATOM 1493 C CA . PHE A 1 187 ? 10.572 -2.321 -14.888 1.00 94.94 187 PHE A CA 1
ATOM 1494 C C . PHE A 1 187 ? 10.614 -2.220 -13.370 1.00 94.94 187 PHE A C 1
ATOM 1496 O O . PHE A 1 187 ? 11.458 -1.502 -12.838 1.00 94.94 187 PHE A O 1
ATOM 1503 N N . ALA A 1 188 ? 9.752 -2.971 -12.691 1.00 95.38 188 ALA A N 1
ATOM 1504 C CA . ALA A 1 188 ? 9.661 -3.012 -11.242 1.00 95.38 188 ALA A CA 1
ATOM 1505 C C . ALA A 1 188 ? 9.689 -4.452 -10.724 1.00 95.38 188 ALA A C 1
ATOM 1507 O O . ALA A 1 188 ? 8.936 -5.310 -11.184 1.00 95.38 188 ALA A O 1
ATOM 1508 N N . LYS A 1 189 ? 10.530 -4.712 -9.725 1.00 94.94 189 LYS A N 1
ATOM 1509 C CA . LYS A 1 189 ? 10.603 -6.003 -9.030 1.00 94.94 189 LYS A CA 1
ATOM 1510 C C . LYS A 1 189 ? 10.669 -5.782 -7.530 1.00 94.94 189 LYS A C 1
ATOM 1512 O O . LYS A 1 189 ? 11.412 -4.926 -7.070 1.00 94.94 189 LYS A O 1
ATOM 1517 N N . LEU A 1 190 ? 9.887 -6.532 -6.756 1.00 93.38 190 LEU A N 1
ATOM 1518 C CA . LEU A 1 190 ? 9.885 -6.391 -5.299 1.00 93.38 190 LEU A CA 1
ATOM 1519 C C . LEU A 1 190 ? 11.266 -6.765 -4.739 1.00 93.38 190 LEU A C 1
ATOM 1521 O O . LEU A 1 190 ? 11.804 -7.825 -5.075 1.00 93.38 190 LEU A O 1
ATOM 1525 N N . LYS A 1 191 ? 11.842 -5.904 -3.894 1.00 92.75 191 LYS A N 1
ATOM 1526 C CA . LYS A 1 191 ? 13.096 -6.212 -3.199 1.00 92.75 191 LYS A CA 1
ATOM 1527 C C . LYS A 1 191 ? 12.846 -7.324 -2.176 1.00 92.75 191 LYS A C 1
ATOM 1529 O O . LYS A 1 191 ? 11.814 -7.304 -1.505 1.00 92.75 191 LYS A O 1
ATOM 1534 N N . PRO A 1 192 ? 13.771 -8.287 -2.027 1.00 84.25 192 PRO A N 1
ATOM 1535 C CA . PRO A 1 192 ? 13.650 -9.292 -0.981 1.00 84.25 192 PRO A CA 1
ATOM 1536 C C . PRO A 1 192 ? 13.671 -8.619 0.396 1.00 84.25 192 PRO A C 1
ATOM 1538 O O . PRO A 1 192 ? 14.408 -7.652 0.614 1.00 84.25 192 PRO A O 1
ATOM 1541 N N . GLU A 1 193 ? 12.876 -9.134 1.334 1.00 69.94 193 GLU A N 1
ATOM 1542 C CA . GLU A 1 193 ? 12.922 -8.677 2.719 1.00 69.94 193 GLU A CA 1
ATOM 1543 C C . GLU A 1 193 ? 14.285 -9.029 3.314 1.00 69.94 193 GLU A C 1
ATOM 1545 O O . GLU A 1 193 ? 14.577 -10.183 3.632 1.00 69.94 193 GLU A O 1
ATOM 1550 N N . VAL A 1 194 ? 15.149 -8.025 3.458 1.00 65.00 194 VAL A N 1
ATOM 1551 C CA . VAL A 1 194 ? 16.376 -8.189 4.228 1.00 65.00 194 VAL A CA 1
ATOM 1552 C C . VAL A 1 194 ? 15.947 -8.256 5.687 1.00 65.00 194 VAL A C 1
ATOM 1554 O O . VAL A 1 194 ? 15.694 -7.225 6.316 1.00 65.00 194 VAL A O 1
ATOM 1557 N N . ILE A 1 195 ? 15.820 -9.473 6.218 1.00 54.88 195 ILE A N 1
ATOM 1558 C CA . ILE A 1 195 ? 15.711 -9.703 7.657 1.00 54.88 195 ILE A CA 1
ATOM 1559 C C . ILE A 1 195 ? 16.997 -9.135 8.245 1.00 54.88 195 ILE A C 1
ATOM 1561 O O . ILE A 1 195 ? 18.026 -9.803 8.243 1.00 54.88 195 ILE A O 1
ATOM 1565 N N . LYS A 1 196 ? 16.971 -7.874 8.692 1.00 56.44 196 LYS A N 1
ATOM 1566 C CA . LYS A 1 196 ? 18.062 -7.322 9.489 1.00 56.44 196 LYS A CA 1
ATOM 1567 C C . LYS A 1 196 ? 18.116 -8.203 10.732 1.00 56.44 196 LYS A C 1
ATOM 1569 O O . LYS A 1 196 ? 17.135 -8.190 11.484 1.00 56.44 196 LYS A O 1
ATOM 1574 N N . PRO A 1 197 ? 19.184 -8.991 10.945 1.00 50.38 197 PRO A N 1
ATOM 1575 C CA . PRO A 1 197 ? 19.348 -9.692 12.200 1.00 50.38 197 PRO A CA 1
ATOM 1576 C C . PRO A 1 197 ? 19.374 -8.589 13.250 1.00 50.38 197 PRO A C 1
ATOM 1578 O O . PRO A 1 197 ? 20.301 -7.780 13.287 1.00 50.38 197 PRO A O 1
ATOM 1581 N N . ARG A 1 198 ? 18.304 -8.459 14.036 1.00 53.44 198 ARG A N 1
ATOM 1582 C CA . ARG A 1 198 ? 18.383 -7.648 15.242 1.00 53.44 198 ARG A CA 1
ATOM 1583 C C . ARG A 1 198 ? 19.477 -8.315 16.058 1.00 53.44 198 ARG A C 1
ATOM 1585 O O . ARG A 1 198 ? 19.308 -9.475 16.430 1.00 53.44 198 ARG A O 1
ATOM 1592 N N . MET A 1 199 ? 20.595 -7.620 16.257 1.00 51.34 199 MET A N 1
ATOM 1593 C CA . MET A 1 199 ? 21.559 -8.002 17.277 1.00 51.34 199 MET A CA 1
ATOM 1594 C C . MET A 1 199 ? 20.756 -8.112 18.567 1.00 51.34 199 MET A C 1
ATOM 1596 O O . MET A 1 199 ? 20.250 -7.114 19.083 1.00 51.34 199 MET A O 1
ATOM 1600 N N . LYS A 1 200 ? 20.515 -9.347 19.006 1.00 42.66 200 LYS A N 1
ATOM 1601 C CA . LYS A 1 200 ? 20.090 -9.590 20.369 1.00 42.66 200 LYS A CA 1
ATOM 1602 C C . LYS A 1 200 ? 21.314 -9.228 21.187 1.00 42.66 200 LYS A C 1
ATOM 1604 O O . LYS A 1 200 ? 22.292 -9.965 21.187 1.00 42.66 200 LYS A O 1
ATOM 1609 N N . PHE A 1 201 ? 21.296 -8.047 21.787 1.00 43.47 201 PHE A N 1
ATOM 1610 C CA . PHE A 1 201 ? 22.063 -7.866 23.000 1.00 43.47 201 PHE A CA 1
ATOM 1611 C C . PHE A 1 201 ? 21.355 -8.767 24.003 1.00 43.47 201 PHE A C 1
ATOM 1613 O O . PHE A 1 201 ? 20.306 -8.398 24.532 1.00 43.47 201 PHE A O 1
ATOM 1620 N N . ASP A 1 202 ? 21.829 -10.008 24.120 1.00 38.28 202 ASP A N 1
ATOM 1621 C CA . ASP A 1 202 ? 21.476 -10.835 25.258 1.00 38.28 202 ASP A CA 1
ATOM 1622 C C . ASP A 1 202 ? 21.918 -10.013 26.469 1.00 38.28 202 ASP A C 1
ATOM 1624 O O . ASP A 1 202 ? 23.099 -9.711 26.640 1.00 38.28 202 ASP A O 1
ATOM 1628 N N . THR A 1 203 ? 20.940 -9.521 27.226 1.00 41.19 203 THR A N 1
ATOM 1629 C CA . THR A 1 203 ? 21.166 -9.010 28.569 1.00 41.19 203 THR A CA 1
ATOM 1630 C C . THR A 1 203 ? 21.836 -10.148 29.313 1.00 41.19 203 THR A C 1
ATOM 1632 O O . THR A 1 203 ? 21.188 -11.153 29.597 1.00 41.19 203 THR A O 1
ATOM 1635 N N . ILE A 1 204 ? 23.149 -10.033 29.495 1.00 39.88 204 ILE A N 1
ATOM 1636 C CA . ILE A 1 204 ? 23.938 -10.942 30.311 1.00 39.88 204 ILE A CA 1
ATOM 1637 C C . ILE A 1 204 ? 23.260 -10.932 31.677 1.00 39.88 204 ILE A C 1
ATOM 1639 O O . ILE A 1 204 ? 23.215 -9.889 32.330 1.00 39.88 204 ILE A O 1
ATOM 1643 N N . ASP A 1 205 ? 22.646 -12.062 32.028 1.00 38.88 205 ASP A N 1
ATOM 1644 C CA . ASP A 1 205 ? 22.144 -12.314 33.368 1.00 38.88 205 ASP A CA 1
ATOM 1645 C C . ASP A 1 205 ? 23.280 -12.017 34.355 1.00 38.88 205 ASP A C 1
ATOM 1647 O O . ASP A 1 205 ? 24.404 -12.510 34.215 1.00 38.88 205 ASP A O 1
ATOM 1651 N N . GLU A 1 206 ? 22.974 -11.163 35.325 1.00 47.62 206 GLU A N 1
ATOM 1652 C CA . GLU A 1 206 ? 23.765 -10.923 36.524 1.00 47.62 206 GLU A CA 1
ATOM 1653 C C . GLU A 1 206 ? 23.890 -12.249 37.296 1.00 47.62 206 GLU A C 1
ATOM 1655 O O . GLU A 1 206 ? 23.002 -12.564 38.075 1.00 47.62 206 GLU A O 1
ATOM 1660 N N . ASP A 1 207 ? 24.909 -13.069 37.004 1.00 43.59 207 ASP A N 1
ATOM 1661 C CA . ASP A 1 207 ? 25.483 -14.101 37.898 1.00 43.59 207 ASP A CA 1
ATOM 1662 C C . ASP A 1 207 ? 26.565 -14.931 37.170 1.00 43.59 207 ASP A C 1
ATOM 1664 O O . ASP A 1 207 ? 26.455 -16.145 36.980 1.00 43.59 207 ASP A O 1
ATOM 1668 N N . VAL A 1 208 ? 27.657 -14.285 36.754 1.00 37.91 208 VAL A N 1
ATOM 1669 C CA . VAL A 1 208 ? 28.902 -15.006 36.448 1.00 37.91 208 VAL A CA 1
ATOM 1670 C C . VAL A 1 208 ? 30.007 -14.400 37.299 1.00 37.91 208 VAL A C 1
ATOM 1672 O O . VAL A 1 208 ? 30.489 -13.304 37.016 1.00 37.91 208 VAL A O 1
ATOM 1675 N N . GLU A 1 209 ? 30.365 -15.108 38.373 1.00 39.47 209 GLU A N 1
ATOM 1676 C CA . GLU A 1 209 ? 31.592 -14.867 39.129 1.00 39.47 209 GLU A CA 1
ATOM 1677 C C . GLU A 1 209 ? 32.772 -14.889 38.148 1.00 39.47 209 GLU A C 1
ATOM 1679 O O . GLU A 1 209 ? 33.053 -15.903 37.507 1.00 39.47 209 GLU A O 1
ATOM 1684 N N . ILE A 1 210 ? 33.414 -13.733 37.986 1.00 36.22 210 ILE A N 1
ATOM 1685 C CA . ILE A 1 210 ? 34.632 -13.579 37.196 1.00 36.22 210 ILE A CA 1
ATOM 1686 C C . ILE A 1 210 ? 35.754 -14.215 38.017 1.00 36.22 210 ILE A C 1
ATOM 1688 O O . ILE A 1 210 ? 36.222 -13.622 38.987 1.00 36.22 210 ILE A O 1
ATOM 1692 N N . ASP A 1 211 ? 36.135 -15.438 37.652 1.00 37.12 211 ASP A N 1
ATOM 1693 C CA . ASP A 1 211 ? 37.360 -16.067 38.142 1.00 37.12 211 ASP A CA 1
ATOM 1694 C C . ASP A 1 211 ? 38.549 -15.366 37.466 1.00 37.12 211 ASP A C 1
ATOM 1696 O O . ASP A 1 211 ? 38.663 -15.318 36.236 1.00 37.12 211 ASP A O 1
ATOM 1700 N N . GLU A 1 212 ? 39.367 -14.721 38.291 1.00 47.12 212 GLU A N 1
ATOM 1701 C CA . GLU A 1 212 ? 40.528 -13.929 37.904 1.00 47.12 212 GLU A CA 1
ATOM 1702 C C . GLU A 1 212 ? 41.683 -14.834 37.458 1.00 47.12 212 GLU A C 1
ATOM 1704 O O . GLU A 1 212 ? 42.527 -15.187 38.272 1.00 47.12 212 GLU A O 1
ATOM 1709 N N . GLU A 1 213 ? 41.785 -15.168 36.173 1.00 43.91 213 GLU A N 1
ATOM 1710 C CA . GLU A 1 213 ? 43.082 -15.415 35.522 1.00 43.91 213 GLU A CA 1
ATOM 1711 C C . GLU A 1 213 ? 42.889 -15.610 34.017 1.00 43.91 213 GLU A C 1
ATOM 1713 O O . GLU A 1 213 ? 42.464 -16.667 33.570 1.00 43.91 213 GLU A O 1
ATOM 1718 N N . ASP A 1 214 ? 43.195 -14.584 33.221 1.00 37.16 214 ASP A N 1
ATOM 1719 C CA . ASP A 1 214 ? 44.058 -14.775 32.052 1.00 37.16 214 ASP A CA 1
ATOM 1720 C C . ASP A 1 214 ? 44.480 -13.425 31.459 1.00 37.16 214 ASP A C 1
ATOM 1722 O O . ASP A 1 214 ? 43.793 -12.746 30.696 1.00 37.16 214 ASP A O 1
ATOM 1726 N N . ASN A 1 215 ? 45.686 -13.056 31.870 1.00 40.84 215 ASN A N 1
ATOM 1727 C CA . ASN A 1 215 ? 46.517 -11.980 31.374 1.00 40.84 215 ASN A CA 1
ATOM 1728 C C . ASN A 1 215 ? 46.890 -12.203 29.897 1.00 40.84 215 ASN A C 1
ATOM 1730 O O . ASN A 1 215 ? 47.771 -13.010 29.599 1.00 40.84 215 ASN A O 1
ATOM 1734 N N . TYR A 1 216 ? 46.308 -11.416 28.989 1.00 41.00 216 TYR A N 1
ATOM 1735 C CA . TYR A 1 216 ? 46.920 -11.125 27.692 1.00 41.00 216 TYR A CA 1
ATOM 1736 C C . TYR A 1 216 ? 46.979 -9.617 27.432 1.00 41.00 216 TYR A C 1
ATOM 1738 O O . TYR A 1 216 ? 46.070 -9.007 26.887 1.00 41.00 216 TYR A O 1
ATOM 1746 N N . SER A 1 217 ? 48.150 -9.090 27.789 1.00 42.75 217 SER A N 1
ATOM 1747 C CA . SER A 1 217 ? 48.907 -8.031 27.122 1.00 42.75 217 SER A CA 1
ATOM 1748 C C . SER A 1 217 ? 48.308 -6.624 27.070 1.00 42.75 217 SER A C 1
ATOM 1750 O O . SER A 1 217 ? 47.569 -6.249 26.168 1.00 42.75 217 SER A O 1
ATOM 1752 N N . SER A 1 218 ? 48.822 -5.818 27.995 1.00 44.22 218 SER A N 1
ATOM 1753 C CA . SER A 1 218 ? 49.028 -4.376 27.881 1.00 44.22 218 SER A CA 1
ATOM 1754 C C . SER A 1 218 ? 49.467 -3.936 26.469 1.00 44.22 218 SER A C 1
ATOM 1756 O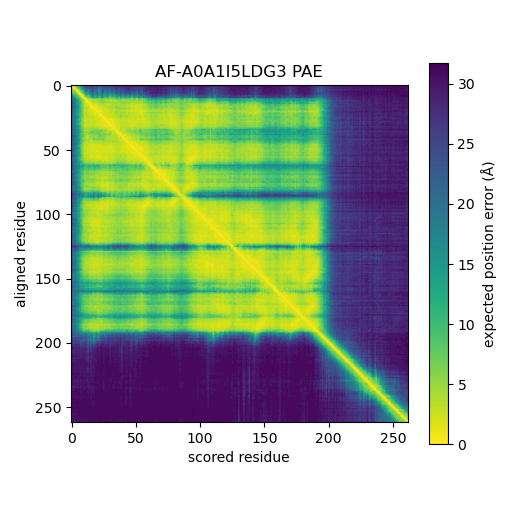 O . SER A 1 218 ? 50.488 -4.386 25.934 1.00 44.22 218 SER A O 1
ATOM 1758 N N . HIS A 1 219 ? 48.678 -3.030 25.896 1.00 39.50 219 HIS A N 1
ATOM 1759 C CA . HIS A 1 219 ? 49.158 -1.844 25.190 1.00 39.50 219 HIS A CA 1
ATOM 1760 C C . HIS A 1 219 ? 48.332 -0.672 25.725 1.00 39.50 219 HIS A C 1
ATOM 1762 O O . HIS A 1 219 ? 47.283 -0.333 25.187 1.00 39.50 219 HIS A O 1
ATOM 1768 N N . ASP A 1 220 ? 48.792 -0.129 26.852 1.00 45.50 220 ASP A N 1
ATOM 1769 C CA . ASP A 1 220 ? 48.529 1.263 27.195 1.00 45.50 220 ASP A CA 1
ATOM 1770 C C . ASP A 1 220 ? 49.359 2.113 26.230 1.00 45.50 220 ASP A C 1
ATOM 1772 O O . ASP A 1 220 ? 50.569 2.253 26.403 1.00 45.50 220 ASP A O 1
ATOM 1776 N N . GLU A 1 221 ? 48.715 2.663 25.210 1.00 45.00 221 GLU A N 1
ATOM 1777 C CA . GLU A 1 221 ? 49.103 3.969 24.688 1.00 45.00 221 GLU A CA 1
ATOM 1778 C C . GLU A 1 221 ? 47.862 4.856 24.798 1.00 45.00 221 GLU A C 1
ATOM 1780 O O . GLU A 1 221 ? 46.921 4.775 24.008 1.00 45.00 221 GLU A O 1
ATOM 1785 N N . GLU A 1 222 ? 47.837 5.638 25.877 1.00 49.31 222 GLU A N 1
ATOM 1786 C CA . GLU A 1 222 ? 46.970 6.795 26.053 1.00 49.31 222 GLU A CA 1
ATOM 1787 C C . GLU A 1 222 ? 47.297 7.813 24.945 1.00 49.31 222 GLU A C 1
ATOM 1789 O O . GLU A 1 222 ? 48.141 8.689 25.125 1.00 49.31 222 GLU A O 1
ATOM 1794 N N . GLU A 1 223 ? 46.651 7.715 23.783 1.00 43.66 223 GLU A N 1
ATOM 1795 C CA . GLU A 1 223 ? 46.487 8.897 22.937 1.00 43.66 223 GLU A CA 1
ATOM 1796 C C . GLU A 1 223 ? 45.339 9.721 23.521 1.00 43.66 223 GLU A C 1
ATOM 1798 O O . GLU A 1 223 ? 44.154 9.430 23.342 1.00 43.66 223 GLU A O 1
ATOM 1803 N N . GLU A 1 224 ? 45.734 10.727 24.297 1.00 49.03 224 GLU A N 1
ATOM 1804 C CA . GLU A 1 224 ? 44.917 11.848 24.740 1.00 49.03 224 GLU A CA 1
ATOM 1805 C C . GLU A 1 224 ? 44.232 12.449 23.499 1.00 49.03 224 GLU A C 1
ATOM 1807 O O . GLU A 1 224 ? 44.855 13.124 22.681 1.00 49.03 224 GLU A O 1
ATOM 1812 N N . ILE A 1 225 ? 42.955 12.115 23.294 1.00 48.75 225 ILE A N 1
ATOM 1813 C CA . ILE A 1 225 ? 42.152 12.687 22.214 1.00 48.75 225 ILE A CA 1
ATOM 1814 C C . ILE A 1 225 ? 41.922 14.144 22.602 1.00 48.75 225 ILE A C 1
ATOM 1816 O O . ILE A 1 225 ? 41.025 14.439 23.393 1.00 48.75 225 ILE A O 1
ATOM 1820 N N . ASP A 1 226 ? 42.778 15.022 22.084 1.00 54.53 226 ASP A N 1
ATOM 1821 C CA . ASP A 1 226 ? 42.699 16.465 22.271 1.00 54.53 226 ASP A CA 1
ATOM 1822 C C . ASP A 1 226 ? 41.287 16.921 21.872 1.00 54.53 226 ASP A C 1
ATOM 1824 O O . ASP A 1 226 ? 40.830 16.735 20.737 1.00 54.53 226 ASP A O 1
ATOM 1828 N N . GLU A 1 227 ? 40.543 17.414 22.858 1.00 58.47 227 GLU A N 1
ATOM 1829 C CA . GLU A 1 227 ? 39.157 17.835 22.717 1.00 58.47 227 GLU A CA 1
ATOM 1830 C C . GLU A 1 227 ? 39.101 18.946 21.659 1.00 58.47 227 GLU A C 1
ATOM 1832 O O . GLU A 1 227 ? 39.750 19.982 21.790 1.00 58.47 227 GLU A O 1
ATOM 1837 N N . PHE A 1 228 ? 38.369 18.700 20.570 1.00 55.31 228 PHE A N 1
ATOM 1838 C CA . PHE A 1 228 ? 38.280 19.591 19.414 1.00 55.31 228 PHE A CA 1
ATOM 1839 C C . PHE A 1 228 ? 37.834 20.999 19.844 1.00 55.31 228 PHE A C 1
ATOM 1841 O O . PHE A 1 228 ? 36.652 21.246 20.086 1.00 55.31 228 PHE A O 1
ATOM 1848 N N . ASN A 1 229 ? 38.791 21.922 19.947 1.00 58.28 229 ASN A N 1
ATOM 1849 C CA . ASN A 1 229 ? 38.546 23.305 20.334 1.00 58.28 229 ASN A CA 1
ATOM 1850 C C . ASN A 1 229 ? 38.069 24.098 19.108 1.00 58.28 229 ASN A C 1
ATOM 1852 O O . ASN A 1 229 ? 38.858 24.470 18.238 1.00 58.28 229 ASN A O 1
ATOM 1856 N N . GLU A 1 230 ? 36.766 24.382 19.042 1.00 59.41 230 GLU A N 1
ATOM 1857 C CA . GLU A 1 230 ? 36.150 25.171 17.960 1.00 59.41 230 GLU A CA 1
ATOM 1858 C C . GLU A 1 230 ? 36.696 26.613 17.857 1.00 59.41 230 GLU A C 1
ATOM 1860 O O . GLU A 1 230 ? 36.520 27.263 16.826 1.00 59.41 230 GLU A O 1
ATOM 1865 N N . ASP A 1 231 ? 37.412 27.100 18.874 1.00 60.22 231 ASP A N 1
ATOM 1866 C CA . ASP A 1 231 ? 37.967 28.459 18.920 1.00 60.22 231 ASP A CA 1
ATOM 1867 C C . ASP A 1 231 ? 39.292 28.631 18.141 1.00 60.22 231 ASP A C 1
ATOM 1869 O O . ASP A 1 231 ? 39.768 29.759 17.986 1.00 60.22 231 ASP A O 1
ATOM 1873 N N . GLU A 1 232 ? 39.886 27.553 17.611 1.00 60.50 232 GLU A N 1
ATOM 1874 C CA . GLU A 1 232 ? 41.163 27.598 16.869 1.00 60.50 232 GLU A CA 1
ATOM 1875 C C . GLU A 1 232 ? 41.009 27.507 15.334 1.00 60.50 232 GLU A C 1
ATOM 1877 O O . GLU A 1 232 ? 41.994 27.494 14.592 1.00 60.50 232 GLU A O 1
ATOM 1882 N N . MET A 1 233 ? 39.771 27.503 14.820 1.00 56.16 233 MET A N 1
ATOM 1883 C CA . MET A 1 233 ? 39.496 27.501 13.377 1.00 56.16 233 MET A CA 1
ATOM 1884 C C . MET A 1 233 ? 39.740 28.890 12.756 1.00 56.16 233 MET A C 1
ATOM 1886 O O . MET A 1 233 ? 38.842 29.731 12.676 1.00 56.16 233 MET A O 1
ATOM 1890 N N . ASN A 1 234 ? 40.963 29.133 12.279 1.00 62.91 234 ASN A N 1
ATOM 1891 C CA . ASN A 1 234 ? 41.314 30.313 11.487 1.00 62.91 234 ASN A CA 1
ATOM 1892 C C . ASN A 1 234 ? 41.682 29.954 10.035 1.00 62.91 234 ASN A C 1
ATOM 1894 O O . ASN A 1 234 ? 41.910 28.797 9.680 1.00 62.91 234 ASN A O 1
ATOM 1898 N N . GLU A 1 235 ? 41.711 30.977 9.181 1.00 59.38 235 GLU A N 1
ATOM 1899 C CA . GLU A 1 235 ? 41.924 30.855 7.731 1.00 59.38 235 GLU A CA 1
ATOM 1900 C C . GLU A 1 235 ? 43.318 30.296 7.368 1.00 59.38 235 GLU A C 1
ATOM 1902 O O . GLU A 1 235 ? 43.514 29.801 6.259 1.00 59.38 235 GLU A O 1
ATOM 1907 N N . ASP A 1 236 ? 44.260 30.294 8.318 1.00 57.56 236 ASP A N 1
ATOM 1908 C CA . ASP A 1 236 ? 45.626 29.795 8.136 1.00 57.56 236 ASP A CA 1
ATOM 1909 C C . ASP A 1 236 ? 45.753 28.268 8.342 1.00 57.56 236 ASP A C 1
ATOM 1911 O O . ASP A 1 236 ? 46.678 27.657 7.801 1.00 57.56 236 ASP A O 1
ATOM 1915 N N . ASN A 1 237 ? 44.812 27.625 9.053 1.00 58.00 237 ASN A N 1
ATOM 1916 C CA . ASN A 1 237 ? 44.809 26.173 9.308 1.00 58.00 237 ASN A CA 1
ATOM 1917 C C . ASN A 1 237 ? 43.945 25.354 8.323 1.00 58.00 237 ASN A C 1
ATOM 1919 O O . ASN A 1 237 ? 43.923 24.124 8.391 1.00 58.00 237 ASN A O 1
ATOM 1923 N N . TYR A 1 238 ? 43.276 25.992 7.357 1.00 57.47 238 TYR A N 1
ATOM 1924 C CA . TYR A 1 238 ? 42.512 25.310 6.302 1.00 57.47 238 TYR A CA 1
ATOM 1925 C C . TYR A 1 238 ? 43.393 25.022 5.072 1.00 57.47 238 TYR A C 1
ATOM 1927 O O . TYR A 1 238 ? 43.206 25.584 3.993 1.00 57.47 238 TYR A O 1
ATOM 1935 N N . ARG A 1 239 ? 44.401 24.152 5.217 1.00 57.66 239 ARG A N 1
ATOM 1936 C CA . ARG A 1 239 ? 45.297 23.767 4.110 1.00 57.66 239 ARG A CA 1
ATOM 1937 C C . ARG A 1 239 ? 45.009 22.350 3.615 1.00 57.66 239 ARG A C 1
ATOM 1939 O O . ARG A 1 239 ? 45.608 21.383 4.070 1.00 57.66 239 ARG A O 1
ATOM 1946 N N . THR A 1 240 ? 44.153 22.220 2.606 1.00 58.78 240 THR A N 1
ATOM 1947 C CA . THR A 1 240 ? 44.039 20.990 1.803 1.00 58.78 240 THR A CA 1
ATOM 1948 C C . THR A 1 240 ? 45.122 20.960 0.724 1.00 58.78 240 THR A C 1
ATOM 1950 O O . THR A 1 240 ? 44.871 21.307 -0.428 1.00 58.78 240 THR A O 1
ATOM 1953 N N . THR A 1 241 ? 46.338 20.549 1.083 1.00 46.97 241 THR A N 1
ATOM 1954 C CA . THR A 1 241 ? 47.333 20.077 0.106 1.00 46.97 241 THR A CA 1
ATOM 1955 C C . THR A 1 241 ? 47.377 18.556 0.148 1.00 46.97 241 THR A C 1
ATOM 1957 O O . THR A 1 241 ? 48.015 17.983 1.022 1.00 46.97 241 THR A O 1
ATOM 1960 N N . PHE A 1 242 ? 46.695 17.907 -0.798 1.00 51.19 242 PHE A N 1
ATOM 1961 C CA . PHE A 1 242 ? 47.061 16.550 -1.195 1.00 51.19 242 PHE A CA 1
ATOM 1962 C C . PHE A 1 242 ? 48.333 16.662 -2.041 1.00 51.19 242 PHE A C 1
ATOM 1964 O O . PHE A 1 242 ? 48.303 17.249 -3.123 1.00 51.19 242 PHE A O 1
ATOM 1971 N N . GLU A 1 243 ? 49.454 16.150 -1.538 1.00 52.81 243 GLU A N 1
ATOM 1972 C CA . GLU A 1 243 ? 50.646 15.931 -2.355 1.00 52.81 243 GLU A CA 1
ATOM 1973 C C . GLU A 1 243 ? 50.380 14.725 -3.263 1.00 52.81 243 GLU A C 1
ATOM 1975 O O . GLU A 1 243 ? 50.239 13.595 -2.800 1.00 52.81 243 GLU A O 1
ATOM 1980 N N . ILE A 1 244 ? 50.243 14.980 -4.563 1.00 50.47 244 ILE A N 1
ATOM 1981 C CA . ILE A 1 244 ? 50.224 13.937 -5.587 1.00 50.47 244 ILE A CA 1
ATOM 1982 C C . ILE A 1 244 ? 51.687 13.693 -5.958 1.00 50.47 244 ILE A C 1
ATOM 1984 O O . ILE A 1 244 ? 52.306 14.537 -6.608 1.00 50.47 244 ILE A O 1
ATOM 1988 N N . GLU A 1 245 ? 52.253 12.569 -5.516 1.00 46.81 245 GLU A N 1
ATOM 1989 C CA . GLU A 1 245 ? 53.526 12.078 -6.049 1.00 46.81 245 GLU A CA 1
ATOM 1990 C C . GLU A 1 245 ? 53.365 11.865 -7.563 1.00 46.81 245 GLU A C 1
ATOM 1992 O O . GLU A 1 245 ? 52.466 11.156 -8.014 1.00 46.81 245 GLU A O 1
ATOM 1997 N N . GLY A 1 246 ? 54.186 12.561 -8.351 1.00 43.44 246 GLY A N 1
ATOM 1998 C CA . GLY A 1 246 ? 54.122 12.535 -9.808 1.00 43.44 246 GLY A CA 1
ATOM 1999 C C . GLY A 1 246 ? 54.527 11.175 -10.376 1.00 43.44 246 GLY A C 1
ATOM 2000 O O . GLY A 1 246 ? 55.636 10.703 -10.132 1.00 43.44 246 GLY A O 1
ATOM 2001 N N . ASP A 1 247 ? 53.634 10.587 -11.168 1.00 49.34 247 ASP A N 1
ATOM 2002 C CA . ASP A 1 247 ? 53.916 9.464 -12.064 1.00 49.34 247 ASP A CA 1
ATOM 2003 C C . ASP A 1 247 ? 54.852 9.959 -13.195 1.00 49.34 247 ASP A C 1
ATOM 2005 O O . ASP A 1 247 ? 54.557 11.000 -13.795 1.00 49.34 247 ASP A O 1
ATOM 2009 N N . PRO A 1 248 ? 56.005 9.319 -13.476 1.00 50.97 248 PRO A N 1
ATOM 2010 C CA . PRO A 1 248 ? 57.027 9.896 -14.349 1.00 50.97 248 PRO A CA 1
ATOM 2011 C C . PRO A 1 248 ? 56.815 9.655 -15.853 1.00 50.97 248 PRO A C 1
ATOM 2013 O O . PRO A 1 248 ? 57.679 10.052 -16.629 1.00 50.97 248 PRO A O 1
ATOM 2016 N N . ASP A 1 249 ? 55.693 9.076 -16.286 1.00 52.31 249 ASP A N 1
ATOM 2017 C CA . ASP A 1 249 ? 55.436 8.766 -17.696 1.00 52.31 249 ASP A CA 1
ATOM 2018 C C . ASP A 1 249 ? 54.047 9.261 -18.146 1.00 52.31 249 ASP A C 1
ATOM 2020 O O . ASP A 1 249 ? 53.065 8.537 -18.049 1.00 52.31 249 ASP A O 1
ATOM 2024 N N . GLU A 1 250 ? 53.959 10.490 -18.665 1.00 49.31 250 GLU A N 1
ATOM 2025 C CA . GLU A 1 250 ? 53.379 10.737 -20.000 1.00 49.31 250 GLU A CA 1
ATOM 2026 C C . GLU A 1 250 ? 53.538 12.211 -20.414 1.00 49.31 250 GLU A C 1
ATOM 2028 O O . GLU A 1 250 ? 52.787 13.123 -20.072 1.00 49.31 250 GLU A O 1
ATOM 2033 N N . GLU A 1 251 ? 54.608 12.392 -21.177 1.00 47.41 251 GLU A N 1
ATOM 2034 C CA . GLU A 1 251 ? 54.934 13.427 -22.149 1.00 47.41 251 GLU A CA 1
ATOM 2035 C C . GLU A 1 251 ? 53.702 14.088 -22.816 1.00 47.41 251 GLU A C 1
ATOM 2037 O O . GLU A 1 251 ? 53.173 13.623 -23.827 1.00 47.41 251 GLU A O 1
ATOM 2042 N N . ALA A 1 252 ? 53.264 15.234 -22.283 1.00 47.19 252 ALA A N 1
ATOM 2043 C CA . ALA A 1 252 ? 52.367 16.146 -22.991 1.00 47.19 252 ALA A CA 1
ATOM 2044 C C . ALA A 1 252 ? 53.149 16.837 -24.121 1.00 47.19 252 ALA A C 1
ATOM 2046 O O . ALA A 1 252 ? 53.778 17.879 -23.928 1.00 47.19 252 ALA A O 1
ATOM 2047 N N . GLY A 1 253 ? 53.131 16.202 -25.293 1.00 41.59 253 GLY A N 1
ATOM 2048 C CA . GLY A 1 253 ? 53.708 16.717 -26.527 1.00 41.59 253 GLY A CA 1
ATOM 2049 C C . GLY A 1 253 ? 53.169 18.100 -26.902 1.00 41.59 253 GLY A C 1
ATOM 2050 O O . GLY A 1 253 ? 51.962 18.346 -26.917 1.00 41.59 253 GLY A O 1
ATOM 2051 N N . GLU A 1 254 ? 54.105 18.990 -27.225 1.00 42.50 254 GLU A N 1
ATOM 2052 C CA . GLU A 1 254 ? 53.884 20.239 -27.948 1.00 42.50 254 GLU A CA 1
ATOM 2053 C C . GLU A 1 254 ? 53.174 20.036 -29.301 1.00 42.50 254 GLU A C 1
ATOM 2055 O O . GLU A 1 254 ? 53.264 18.969 -29.911 1.00 42.50 254 GLU A O 1
ATOM 2060 N N . LEU A 1 255 ? 52.636 21.165 -29.798 1.00 42.03 255 LEU A N 1
ATOM 2061 C CA . LEU A 1 255 ? 52.185 21.520 -31.159 1.00 42.03 255 LEU A CA 1
ATOM 2062 C C . LEU A 1 255 ? 50.658 21.544 -31.325 1.00 42.03 255 LEU A C 1
ATOM 2064 O O . LEU A 1 255 ? 49.968 20.598 -30.980 1.00 42.03 255 LEU A O 1
ATOM 2068 N N . SER A 1 256 ? 50.016 22.524 -31.954 1.00 42.28 256 SER A N 1
ATOM 2069 C CA . SER A 1 256 ? 50.337 23.875 -32.432 1.00 42.28 256 SER A CA 1
ATOM 2070 C C . SER A 1 256 ? 49.047 24.372 -33.107 1.00 42.28 256 SER A C 1
ATOM 2072 O O . SER A 1 256 ? 48.403 23.595 -33.804 1.00 42.28 256 SER A O 1
ATOM 2074 N N . GLU A 1 257 ? 48.714 25.650 -32.928 1.00 44.50 257 GLU A N 1
ATOM 2075 C CA . GLU A 1 257 ? 48.105 26.538 -33.935 1.00 44.50 257 GLU A CA 1
ATOM 2076 C C . GLU A 1 257 ? 46.867 26.051 -34.731 1.00 44.50 257 GLU A C 1
ATOM 2078 O O . GLU A 1 257 ? 46.970 25.342 -35.730 1.00 44.50 257 GLU A O 1
ATOM 2083 N N . PHE A 1 258 ? 45.686 26.582 -34.384 1.00 39.19 258 PHE A N 1
ATOM 2084 C CA . PHE A 1 258 ? 44.626 26.816 -35.369 1.00 39.19 258 PHE A CA 1
ATOM 2085 C C . PHE A 1 258 ? 44.186 28.279 -35.294 1.00 39.19 258 PHE A C 1
ATOM 2087 O O . PHE A 1 258 ? 43.775 28.781 -34.247 1.00 39.19 258 PHE A O 1
ATOM 2094 N N . SER A 1 259 ? 44.377 28.957 -36.417 1.00 41.66 259 SER A N 1
ATOM 2095 C CA . SER A 1 259 ? 44.180 30.378 -36.670 1.00 41.66 259 SER A CA 1
ATOM 2096 C C . SER A 1 259 ? 42.701 30.762 -36.563 1.00 41.66 259 SER A C 1
ATOM 2098 O O . SER A 1 259 ? 41.835 30.023 -37.028 1.00 41.66 259 SER A O 1
ATOM 2100 N N . VAL A 1 260 ? 42.425 31.937 -35.993 1.00 49.22 260 VAL A N 1
ATOM 2101 C CA . VAL A 1 260 ? 41.111 32.591 -36.045 1.00 49.22 260 VAL A CA 1
ATOM 2102 C C . VAL A 1 260 ? 41.190 33.753 -37.037 1.00 49.22 260 VAL A C 1
ATOM 2104 O O . VAL A 1 260 ? 42.139 34.533 -37.005 1.00 49.22 260 VAL A O 1
ATOM 2107 N N . ASP A 1 261 ? 40.191 33.770 -37.912 1.00 43.62 261 ASP A N 1
ATOM 2108 C CA . ASP A 1 261 ? 39.791 34.721 -38.954 1.00 43.62 261 ASP A CA 1
ATOM 2109 C C . ASP A 1 261 ? 40.301 36.178 -38.876 1.00 43.62 261 ASP A C 1
ATOM 2111 O O . ASP A 1 261 ? 40.050 36.870 -37.890 1.00 43.62 261 ASP A O 1
ATOM 2115 N N . GLU A 1 262 ? 40.902 36.662 -39.978 1.00 37.34 262 GLU A N 1
ATOM 2116 C CA . GLU A 1 262 ? 40.383 37.757 -40.840 1.00 37.34 262 GLU A CA 1
ATOM 2117 C C . GLU A 1 262 ? 41.125 37.837 -42.192 1.00 37.34 262 GLU A C 1
ATOM 2119 O O . GLU A 1 262 ? 42.378 37.780 -42.205 1.00 37.34 262 GLU A O 1
#

Secondary structure (DSSP, 8-state):
-----------GGG--TTGGGG--HHHHHHHHHHHTT-HHHHHTHHHHHHHHHHHEEEEEES---HHHHHHHHHTT-EEEEEEEETTEEEEEEEEEPP--SGGG--TTTGGGS-HHHHHHHHHHH-SS-GGGS-HHHHHHHHHHEEEEEEEEEHHHHT-TTSHHHHHHHTT-EEEEEEETTEEEEEEEEEPP-------------S-----------------------GGG--TTS-------PPPS--------------

Solvent-accessible surface area (backbone atoms only — not comparable to full-atom values): 16638 Å² total; per-residue (Å²): 134,84,80,74,76,75,78,71,81,69,48,65,89,75,62,40,69,40,63,47,52,77,61,51,66,72,54,50,47,51,27,45,48,58,33,43,77,38,70,73,46,50,78,43,39,68,60,54,50,54,42,46,50,76,44,29,49,76,45,80,50,94,67,95,43,75,67,55,54,52,54,43,44,76,73,61,30,49,75,47,72,34,39,70,41,97,86,44,73,44,40,34,34,34,28,73,62,79,76,63,41,66,85,62,59,39,82,47,45,41,71,67,52,52,40,65,55,50,40,52,20,44,61,75,68,46,80,72,50,78,88,66,51,54,66,74,51,49,52,34,46,53,74,24,26,50,72,52,74,48,76,37,41,59,78,64,48,72,35,86,91,31,70,52,59,50,41,48,74,73,60,33,36,75,38,77,34,70,56,86,81,32,28,34,39,42,33,30,25,68,53,79,84,76,78,70,78,73,79,74,77,71,77,76,72,93,82,73,86,80,77,91,78,82,92,78,76,88,79,88,73,86,74,77,7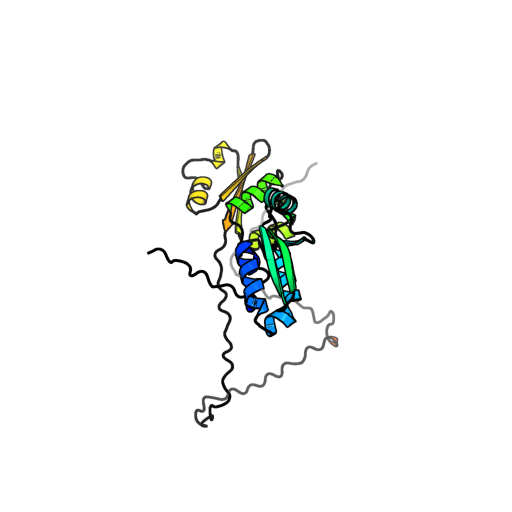5,74,75,85,63,81,89,71,81,48,88,84,75,72,73,92,74,81,82,75,83,79,77,94,82,78,86,82,75,83,86,77,90,82,88,78,92,133

Nearest PDB structures (foldseek):
  1vr6-assembly1_C  TM=6.707E-01  e=7.379E+00  Thermotoga maritima
  5y5z-assembly1_N  TM=2.672E-01  e=2.408E+00  Thermus thermophilus HB8
  1vr6-assembly1_D  TM=3.850E-01  e=6.183E+00  Thermotoga maritima
  6tz2-assembly1_A  TM=2.206E-01  e=2.140E+00  Bombyx mori cypovirus 1

Radius of gyration: 30.83 Å; Cα contacts (8 Å, |Δi|>4): 261; chains: 1; bounding box: 87×67×80 Å

Sequence (262 aa):
MKESTAKQTSSLKNLTKSGVWDIQENDIFRMLNSGSKDAEVKDNLRHYVDIIRSAFTIEELKEDTPAIRKSYEKQGYKVGFVTLDESTKVLWAIRKRPIMRVTDLTYENIRHISASKLVEVLDRNFGGGWDSLSQSIQDIIESGFDISTTTL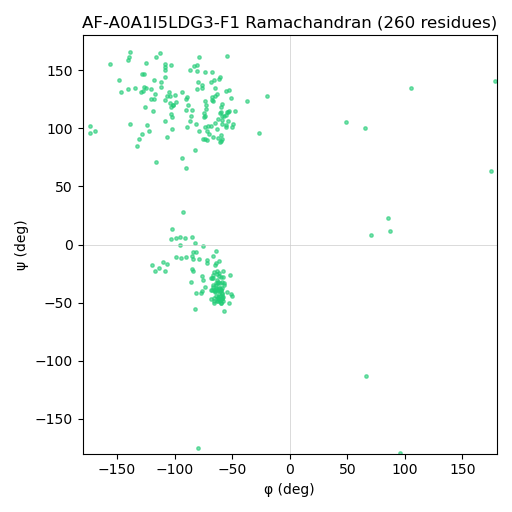PKDRLHKKGGMYEKKIADGYEVLEVAKGTWVEAIFAKLKPEVIKPRMKFDTIDEDVEIDEEDNYSSHDEEEEIDEFNEDEMNEDNYRTTFEIEGDPDEEAGELSEFSVDE

Mean predicted aligned error: 16.34 Å